Protein AF-A0A344ULP8-F1 (afdb_monomer)

Nearest PDB structures (foldseek):
  5oac-assembly1_A  TM=2.963E-01  e=9.072E+00  Bacteriophage sp.

Solvent-accessible surface area (backbone atoms only — not comparable to full-atom values): 12431 Å² total; per-residue (Å²): 138,87,84,81,84,77,88,68,89,76,84,77,62,90,78,76,75,84,81,76,85,72,99,56,103,61,48,98,74,80,68,84,58,77,66,86,89,61,56,89,62,40,43,45,43,37,33,55,26,46,26,44,44,52,45,45,72,49,53,39,70,66,48,60,81,90,48,56,62,33,53,42,64,82,80,66,88,72,51,61,85,80,37,53,77,72,35,56,79,72,56,53,81,75,54,57,56,60,54,49,59,56,53,65,75,74,51,86,80,72,82,69,75,66,95,80,62,84,69,78,50,67,63,77,47,71,54,98,55,46,49,70,47,43,30,45,39,50,98,90,47,73,43,74,58,61,67,74,38,36,46,48,54,88,84,68,94,44,99,82,66,73,71,97,56,66,42,47,27,25,30,43,67,74,42,40,49,63,92,53,58,51,80,22,32,39,36,57,39,62,56,79,88,129

Mean predicted aligned error: 13.67 Å

Organism: NCBI:txid2202141

pLDDT: mean 70.28, std 17.46, range [38.53, 95.62]

Sequence (194 aa):
MTFSLPEVADKSDSSLKLIATPAGDGFNWRAEVKSPGGALGARRLGDLRLECLVDAQSNLNNLQDGKVECVPAAAKEASCLDDMRNCAKYAPAAVGTALWDMLKGASQLKVDRDPYEARQYSYLFISDRPLFSISLQQGG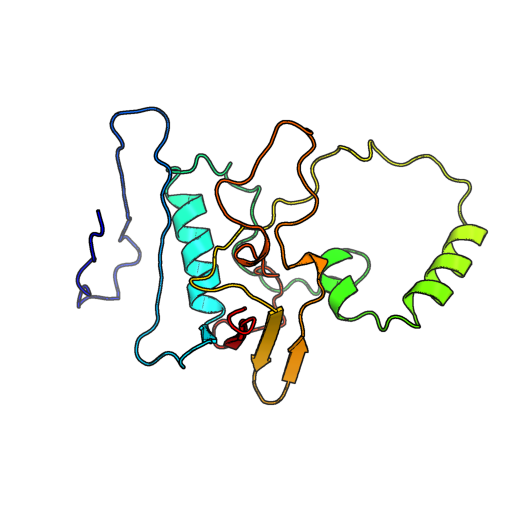RALVLPTEWLYGLPQQRSPFFHWPYPKQYLYSLPLSDASWSNDALVVFEYMDPV

Radius of gyration: 19.1 Å; Cα contacts (8 Å, |Δi|>4): 210; chains: 1; bounding box: 58×47×43 Å

Structure (mmCIF, N/CA/C/O backbone):
data_AF-A0A344ULP8-F1
#
_entry.id   AF-A0A344ULP8-F1
#
loop_
_atom_site.group_PDB
_atom_site.id
_atom_site.type_symbol
_atom_site.label_atom_id
_atom_site.label_alt_id
_atom_site.label_comp_id
_atom_site.label_asym_id
_atom_site.label_entity_id
_atom_site.label_seq_id
_atom_site.pdbx_PDB_ins_code
_atom_site.Cartn_x
_atom_site.Cartn_y
_atom_site.Cartn_z
_atom_site.occupancy
_atom_site.B_iso_or_equiv
_atom_site.auth_seq_id
_atom_site.auth_comp_id
_atom_site.auth_asym_id
_atom_site.auth_atom_id
_atom_site.pdbx_PDB_model_num
ATOM 1 N N . MET A 1 1 ? 20.792 -3.325 -5.814 1.00 46.75 1 MET A N 1
ATOM 2 C CA . MET A 1 1 ? 21.611 -2.519 -4.884 1.00 46.75 1 MET A CA 1
ATOM 3 C C . MET A 1 1 ? 20.662 -1.960 -3.848 1.00 46.75 1 MET A C 1
ATOM 5 O O . MET A 1 1 ? 19.674 -1.362 -4.248 1.00 46.75 1 MET A O 1
ATOM 9 N N . THR A 1 2 ? 20.916 -2.200 -2.567 1.00 52.16 2 THR A N 1
ATOM 10 C CA . THR A 1 2 ? 20.081 -1.694 -1.470 1.00 52.16 2 THR A CA 1
ATOM 11 C C . THR A 1 2 ? 20.917 -0.694 -0.692 1.00 52.16 2 THR A C 1
ATOM 13 O O . THR A 1 2 ? 22.051 -1.005 -0.334 1.00 52.16 2 THR A O 1
ATOM 16 N N . PHE A 1 3 ? 20.381 0.498 -0.455 1.00 61.28 3 PHE A N 1
ATOM 17 C CA . PHE A 1 3 ? 20.954 1.449 0.489 1.00 61.28 3 PHE A CA 1
ATOM 18 C C . PHE A 1 3 ? 19.969 1.607 1.646 1.00 61.28 3 PHE A C 1
ATOM 20 O O . PHE A 1 3 ? 18.759 1.596 1.433 1.00 61.28 3 PHE A O 1
ATOM 27 N N . SER A 1 4 ? 20.481 1.709 2.869 1.00 62.06 4 SER A N 1
ATOM 28 C CA . SER A 1 4 ? 19.676 2.001 4.054 1.00 62.06 4 SER A CA 1
ATOM 29 C C . SER A 1 4 ? 20.049 3.389 4.539 1.00 62.06 4 SER A C 1
ATOM 31 O O . SER A 1 4 ? 21.235 3.700 4.655 1.00 62.06 4 SER A O 1
ATOM 33 N N . LEU A 1 5 ? 19.052 4.219 4.830 1.00 65.19 5 LEU A N 1
ATOM 34 C CA . LEU A 1 5 ? 19.284 5.498 5.490 1.00 65.19 5 LEU A CA 1
ATOM 35 C C . LEU A 1 5 ? 19.435 5.254 7.000 1.00 65.19 5 LEU A C 1
ATOM 37 O O . LEU A 1 5 ? 18.612 4.531 7.567 1.00 65.19 5 LEU A O 1
ATOM 41 N N . PRO A 1 6 ? 20.476 5.796 7.656 1.00 63.28 6 PRO A N 1
ATOM 42 C CA . PRO A 1 6 ? 20.591 5.723 9.107 1.00 63.28 6 PRO A CA 1
ATOM 43 C C . PRO A 1 6 ? 19.486 6.556 9.767 1.00 63.28 6 PRO A C 1
ATOM 45 O O . PRO A 1 6 ? 19.038 7.563 9.216 1.00 63.28 6 PRO A O 1
ATOM 48 N N . GLU A 1 7 ? 19.053 6.146 10.958 1.00 63.50 7 GLU A N 1
ATOM 49 C CA . GLU A 1 7 ? 18.102 6.927 11.748 1.00 63.50 7 GLU A CA 1
ATOM 50 C C . GLU A 1 7 ? 18.733 8.275 12.127 1.00 63.50 7 GLU A C 1
ATOM 52 O O . GLU A 1 7 ? 19.772 8.329 12.787 1.00 63.50 7 GLU A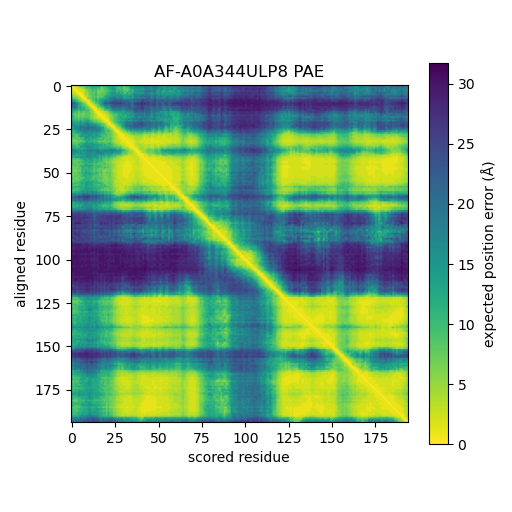 O 1
ATOM 57 N N . VAL A 1 8 ? 18.119 9.374 11.682 1.00 64.00 8 VAL A N 1
ATOM 58 C CA . VAL A 1 8 ? 18.551 10.728 12.041 1.00 64.00 8 VAL A CA 1
ATOM 59 C C . VAL A 1 8 ? 17.950 11.059 13.406 1.00 64.00 8 VAL A C 1
ATOM 61 O O . VAL A 1 8 ? 16.731 11.074 13.562 1.00 64.00 8 VAL A O 1
ATOM 64 N N . ALA A 1 9 ? 18.809 11.281 14.404 1.00 54.47 9 ALA A N 1
ATOM 65 C CA . ALA A 1 9 ? 18.416 11.436 15.808 1.00 54.47 9 ALA A CA 1
ATOM 66 C C . ALA A 1 9 ? 17.558 12.686 16.094 1.00 54.47 9 ALA A C 1
ATOM 68 O O . ALA A 1 9 ? 16.886 12.737 17.122 1.00 54.47 9 ALA A O 1
ATOM 69 N N . ASP A 1 10 ? 17.544 13.671 15.192 1.00 57.16 10 ASP A N 1
ATOM 70 C CA . ASP A 1 10 ? 16.787 14.915 15.351 1.00 57.16 10 ASP A CA 1
ATOM 71 C C . ASP A 1 10 ? 15.504 14.889 14.500 1.00 57.16 10 ASP A C 1
ATOM 73 O O . ASP A 1 10 ? 15.426 15.405 13.386 1.00 57.16 10 ASP A O 1
ATOM 77 N N . LYS A 1 11 ? 14.488 14.191 15.018 1.00 55.56 11 LYS A N 1
ATOM 78 C CA . LYS A 1 11 ? 13.179 13.940 14.381 1.00 55.56 11 LYS A CA 1
ATOM 79 C C . LYS A 1 11 ? 12.227 15.153 14.358 1.00 55.56 11 LYS A C 1
ATOM 81 O O . LYS A 1 11 ? 11.022 14.963 14.212 1.00 55.56 11 LYS A O 1
ATOM 86 N N . SER A 1 12 ? 12.715 16.383 14.521 1.00 53.78 12 SER A N 1
ATOM 87 C CA . SER A 1 12 ? 11.845 17.566 14.652 1.00 53.78 12 SER A CA 1
ATOM 88 C C . SER A 1 12 ? 11.834 18.511 13.449 1.00 53.78 12 SER A C 1
ATOM 90 O O . SER A 1 12 ? 10.938 19.351 13.351 1.00 53.78 12 SER A O 1
ATOM 92 N N . ASP A 1 13 ? 12.760 18.361 12.499 1.00 50.56 13 ASP A N 1
ATOM 93 C CA . ASP A 1 13 ? 12.824 19.286 11.372 1.00 50.56 13 ASP A CA 1
ATOM 94 C C . ASP A 1 13 ? 11.944 18.819 10.201 1.00 50.56 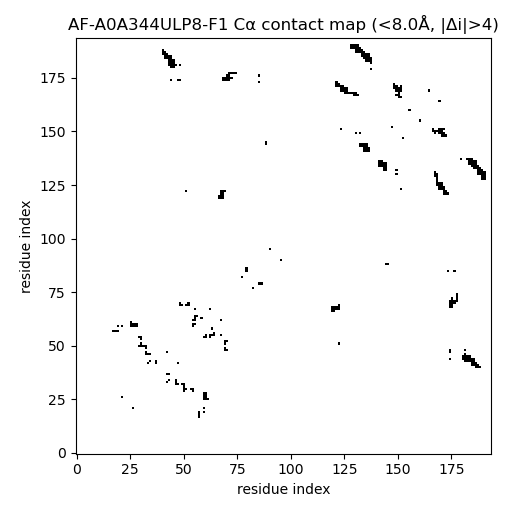13 ASP A C 1
ATOM 96 O O . ASP A 1 13 ? 12.326 18.002 9.361 1.00 50.56 13 ASP A O 1
ATOM 100 N N . SER A 1 14 ? 10.730 19.372 10.143 1.00 53.34 14 SER A N 1
ATOM 101 C CA . SER A 1 14 ? 9.767 19.202 9.040 1.00 53.34 14 SER A CA 1
ATOM 102 C C . SER A 1 14 ? 10.297 19.612 7.651 1.00 53.34 14 SER A C 1
ATOM 104 O O . SER A 1 14 ? 9.594 19.445 6.655 1.00 53.34 14 SER A O 1
ATOM 106 N N . SER A 1 15 ? 11.521 20.148 7.563 1.00 54.62 15 SER A N 1
ATOM 107 C CA . SER A 1 15 ? 12.176 20.534 6.313 1.00 54.62 15 SER A CA 1
ATOM 108 C C . SER A 1 15 ? 13.009 19.429 5.647 1.00 54.62 15 SER A C 1
ATOM 110 O O . SER A 1 15 ? 13.499 19.641 4.534 1.00 54.62 15 SER A O 1
ATOM 112 N N . LEU A 1 16 ? 13.152 18.247 6.266 1.00 55.28 16 LEU A N 1
ATOM 113 C CA . LEU A 1 16 ? 13.881 17.127 5.663 1.00 55.28 16 LEU A CA 1
ATOM 114 C C . LEU A 1 16 ? 13.196 16.652 4.373 1.00 55.28 16 LEU A C 1
ATOM 116 O O . LEU A 1 16 ? 12.057 16.187 4.379 1.00 55.28 16 LEU A O 1
ATOM 120 N N . LYS A 1 17 ? 13.921 16.744 3.254 1.00 56.09 17 LYS A N 1
ATOM 121 C CA . LYS A 1 17 ? 13.465 16.314 1.928 1.00 56.09 17 LYS A CA 1
ATOM 122 C C . LYS A 1 17 ? 14.383 15.235 1.377 1.00 56.09 17 LYS A C 1
ATOM 124 O O . LYS A 1 17 ? 15.597 15.419 1.314 1.00 56.09 17 LYS A O 1
ATOM 129 N N . LEU A 1 18 ? 13.791 14.130 0.935 1.00 61.41 18 LEU A N 1
ATOM 130 C CA . LEU A 1 18 ? 14.492 13.104 0.175 1.00 61.41 18 LEU A CA 1
ATOM 131 C C . LEU A 1 18 ? 14.508 13.533 -1.296 1.00 61.41 18 LEU A C 1
ATOM 133 O O . LEU A 1 18 ? 13.460 13.595 -1.932 1.00 61.41 18 LEU A O 1
ATOM 137 N N . ILE A 1 19 ? 15.685 13.881 -1.816 1.00 59.91 19 ILE A N 1
ATOM 138 C CA . ILE A 1 19 ? 15.865 14.326 -3.203 1.00 59.91 19 ILE A CA 1
ATOM 139 C C . ILE A 1 19 ? 16.765 13.315 -3.904 1.00 59.91 19 ILE A C 1
ATOM 141 O O . ILE A 1 19 ? 17.891 13.075 -3.471 1.00 59.91 19 ILE A O 1
ATOM 145 N N . ALA A 1 20 ? 16.271 12.733 -4.990 1.00 60.94 20 ALA A N 1
ATOM 146 C CA . ALA A 1 20 ? 17.038 11.853 -5.855 1.00 60.94 20 ALA A CA 1
ATOM 147 C C . ALA A 1 20 ? 17.070 12.452 -7.265 1.00 60.94 20 ALA A C 1
ATOM 149 O O . ALA A 1 20 ? 16.026 12.765 -7.830 1.00 60.94 20 ALA A O 1
ATOM 150 N N . THR A 1 21 ? 18.270 12.606 -7.825 1.00 58.72 21 THR A N 1
ATOM 151 C CA . THR A 1 21 ? 18.482 13.153 -9.173 1.00 58.72 21 THR A CA 1
ATOM 152 C C . THR A 1 21 ? 19.020 12.036 -10.070 1.00 58.72 21 THR A C 1
ATOM 154 O O . THR A 1 21 ? 20.238 11.853 -10.144 1.00 58.72 21 THR A O 1
ATOM 157 N N . PRO A 1 22 ? 18.155 11.210 -10.688 1.00 58.47 22 PRO A N 1
ATOM 158 C CA . PRO A 1 22 ? 18.609 10.146 -11.575 1.00 58.47 22 PRO A CA 1
ATOM 159 C C . PRO A 1 22 ? 19.254 10.732 -12.841 1.00 58.47 22 PRO A C 1
ATOM 161 O O . PRO A 1 22 ? 18.891 11.811 -13.299 1.00 58.47 22 PRO A O 1
ATOM 164 N N . ALA A 1 23 ? 20.206 10.006 -13.432 1.00 56.22 23 ALA A N 1
ATOM 165 C CA . ALA A 1 23 ? 20.906 10.421 -14.654 1.00 56.22 23 ALA A CA 1
ATOM 166 C C . ALA A 1 23 ? 20.091 10.212 -15.959 1.00 56.22 23 ALA A C 1
ATOM 168 O O . ALA A 1 23 ? 20.640 10.378 -17.044 1.00 56.22 23 ALA A O 1
ATOM 169 N N . GLY A 1 24 ? 18.808 9.832 -15.876 1.00 60.06 24 GLY A N 1
ATOM 170 C CA . GLY A 1 24 ? 17.914 9.590 -17.020 1.00 60.06 24 GLY A CA 1
ATOM 171 C C . GLY A 1 24 ? 16.430 9.767 -16.661 1.00 60.06 24 GLY A C 1
ATOM 172 O O . GLY A 1 24 ? 16.113 9.980 -15.492 1.00 60.06 24 GLY A O 1
ATOM 173 N N . ASP A 1 25 ? 15.533 9.643 -17.651 1.00 58.75 25 ASP A N 1
ATOM 174 C CA . ASP A 1 25 ? 14.087 9.985 -17.598 1.00 58.75 25 ASP A CA 1
ATOM 175 C C . ASP A 1 25 ? 13.205 9.113 -16.663 1.00 58.75 25 ASP A C 1
ATOM 177 O O . ASP A 1 25 ? 11.972 9.142 -16.728 1.00 58.75 25 ASP A O 1
ATOM 181 N N . GLY A 1 26 ? 13.815 8.325 -15.777 1.00 56.62 26 GLY A N 1
ATOM 182 C CA . GLY A 1 26 ? 13.128 7.514 -14.773 1.00 56.62 26 GLY A CA 1
ATOM 183 C C . GLY A 1 26 ? 14.008 6.394 -14.222 1.00 56.62 26 GLY A C 1
ATOM 184 O O . GLY A 1 26 ? 14.899 5.883 -14.903 1.00 56.62 26 GLY A O 1
ATOM 185 N N . PHE A 1 27 ? 13.754 5.990 -12.979 1.00 65.38 27 PHE A N 1
ATOM 186 C CA . PHE A 1 27 ? 14.343 4.792 -12.381 1.00 65.38 27 PHE A CA 1
ATOM 187 C C . PHE A 1 27 ? 13.212 3.938 -11.809 1.00 65.38 27 PHE A C 1
ATOM 189 O O . PHE A 1 27 ? 12.357 4.452 -11.098 1.00 65.38 27 PHE A O 1
ATOM 196 N N . ASN A 1 28 ? 13.206 2.633 -12.102 1.00 69.25 28 ASN A N 1
ATOM 197 C CA . ASN A 1 28 ? 12.257 1.718 -11.470 1.00 69.25 28 ASN A CA 1
ATOM 198 C C . ASN A 1 28 ? 12.697 1.502 -10.024 1.00 69.25 28 ASN A C 1
ATOM 200 O O . ASN A 1 28 ? 13.656 0.772 -9.759 1.00 69.25 28 ASN A O 1
ATOM 204 N N . TRP A 1 29 ? 12.015 2.165 -9.102 1.00 75.94 29 TRP A N 1
ATOM 205 C CA . TRP A 1 29 ? 12.412 2.230 -7.704 1.00 75.94 29 TRP A CA 1
ATOM 206 C C . TRP A 1 29 ? 11.232 1.912 -6.791 1.00 75.94 29 TRP A C 1
ATOM 208 O O . TRP A 1 29 ? 10.078 1.856 -7.217 1.00 75.94 29 TRP A O 1
ATOM 218 N N . ARG A 1 30 ? 11.524 1.677 -5.514 1.00 79.31 30 ARG A N 1
ATOM 219 C CA . ARG A 1 30 ? 10.502 1.462 -4.498 1.00 79.31 30 ARG A CA 1
ATOM 220 C C . ARG A 1 30 ? 11.035 1.819 -3.126 1.00 79.31 30 ARG A C 1
ATOM 222 O O . ARG A 1 30 ? 12.088 1.322 -2.731 1.00 79.31 30 ARG A O 1
ATOM 229 N N . ALA A 1 31 ? 10.274 2.621 -2.396 1.00 85.94 31 ALA A N 1
ATOM 230 C CA . ALA A 1 31 ? 10.493 2.796 -0.974 1.00 85.94 31 ALA A CA 1
ATOM 231 C C . ALA A 1 31 ? 10.012 1.560 -0.211 1.00 85.94 31 ALA A C 1
ATOM 233 O O . ALA A 1 31 ? 8.925 1.043 -0.472 1.00 85.94 31 ALA A O 1
ATOM 234 N N . GLU A 1 32 ? 10.816 1.123 0.751 1.00 88.31 32 GLU A N 1
ATOM 235 C CA . GLU A 1 32 ? 10.402 0.165 1.764 1.00 88.31 32 GLU A CA 1
ATOM 236 C C . GLU A 1 32 ? 10.475 0.849 3.134 1.00 88.31 32 GLU A C 1
ATOM 238 O O . GLU A 1 32 ? 11.531 1.326 3.549 1.00 88.31 32 GLU A O 1
ATOM 243 N N . VAL A 1 33 ? 9.344 0.922 3.830 1.00 89.56 33 VAL A N 1
ATOM 244 C CA . VAL A 1 33 ? 9.199 1.535 5.152 1.00 89.56 33 VAL A CA 1
ATOM 245 C C . VAL A 1 33 ? 8.782 0.449 6.129 1.00 89.56 33 VAL A C 1
ATOM 247 O O . VAL A 1 33 ? 7.728 -0.169 5.990 1.00 89.56 33 VAL A O 1
ATOM 250 N N . LYS A 1 34 ? 9.596 0.204 7.151 1.00 87.44 34 LYS A N 1
ATOM 251 C CA . LYS A 1 34 ? 9.287 -0.777 8.192 1.00 87.44 34 LYS A CA 1
ATOM 252 C C . LYS A 1 34 ? 9.456 -0.129 9.553 1.00 87.44 34 LYS A C 1
ATOM 254 O O . LYS A 1 34 ? 10.573 0.191 9.953 1.00 87.44 34 LYS A O 1
ATOM 259 N N . SER A 1 35 ? 8.352 0.034 10.272 1.00 85.12 35 SER A N 1
ATOM 260 C CA . SER A 1 35 ? 8.397 0.380 11.687 1.00 85.12 35 SER A CA 1
ATOM 261 C C . SER A 1 35 ? 9.120 -0.729 12.477 1.00 85.12 35 SER A C 1
ATOM 263 O O . SER A 1 35 ? 8.808 -1.912 12.289 1.00 85.12 35 SER A O 1
ATOM 265 N N . PRO A 1 36 ? 10.066 -0.391 13.376 1.00 82.88 36 PRO A N 1
ATOM 266 C CA . PRO A 1 36 ? 10.744 -1.375 14.217 1.00 82.88 36 PRO A CA 1
ATOM 267 C C . PRO A 1 36 ? 9.766 -2.215 15.051 1.00 82.88 36 PRO A C 1
ATOM 269 O O . PRO A 1 36 ? 8.749 -1.714 15.531 1.00 82.88 36 PRO A O 1
ATOM 272 N N . GLY A 1 37 ? 10.085 -3.499 15.242 1.00 76.75 37 GLY A N 1
ATOM 273 C CA . GLY A 1 37 ? 9.268 -4.414 16.051 1.00 76.75 37 GLY A CA 1
ATOM 274 C C . GLY A 1 37 ? 7.948 -4.849 15.401 1.00 76.75 37 GLY A C 1
ATOM 275 O O . GLY A 1 37 ? 7.051 -5.312 16.103 1.00 76.75 37 GLY A O 1
ATOM 276 N N . GLY A 1 38 ? 7.802 -4.691 14.081 1.00 71.12 38 GLY A N 1
ATOM 277 C CA . GLY A 1 38 ? 6.639 -5.180 13.338 1.00 71.12 38 GLY A CA 1
ATOM 278 C C . GLY A 1 38 ? 6.455 -6.699 13.448 1.00 71.12 38 GLY A C 1
ATOM 279 O O . GLY A 1 38 ? 7.425 -7.459 13.454 1.00 71.12 38 GLY A O 1
ATOM 280 N N . ALA A 1 39 ? 5.200 -7.144 13.529 1.00 73.56 39 ALA A N 1
ATOM 281 C CA . ALA A 1 39 ? 4.867 -8.564 13.574 1.00 73.56 39 ALA A CA 1
ATOM 282 C C . ALA A 1 39 ? 5.200 -9.253 12.239 1.00 73.56 39 ALA A C 1
ATOM 284 O O . ALA A 1 39 ? 4.934 -8.715 11.163 1.00 73.56 39 ALA A O 1
ATOM 285 N N . LEU A 1 40 ? 5.762 -10.464 12.303 1.00 80.88 40 LEU A N 1
ATOM 286 C CA . LEU A 1 40 ? 6.034 -11.266 11.109 1.00 80.88 40 LEU A CA 1
ATOM 287 C C . LEU A 1 40 ? 4.737 -11.509 10.330 1.00 80.88 40 LEU A C 1
ATOM 289 O O . LEU A 1 40 ? 3.723 -11.895 10.905 1.00 80.88 40 LEU A O 1
ATOM 293 N N . GLY A 1 41 ? 4.774 -11.289 9.016 1.00 88.44 41 GLY A N 1
ATOM 294 C CA . GLY A 1 41 ? 3.592 -11.442 8.166 1.00 88.44 41 GLY A CA 1
ATOM 295 C C . GLY A 1 41 ? 2.553 -10.329 8.315 1.00 88.44 41 GLY A C 1
ATOM 296 O O . GLY A 1 41 ? 1.471 -10.455 7.755 1.00 88.44 41 GLY A O 1
ATOM 297 N N . ALA A 1 42 ? 2.869 -9.235 9.009 1.00 92.88 42 ALA A N 1
ATOM 298 C CA . ALA A 1 42 ? 2.015 -8.061 9.060 1.00 92.88 42 ALA A CA 1
ATOM 299 C C . ALA A 1 42 ? 2.813 -6.772 8.852 1.00 92.88 42 ALA A C 1
ATOM 301 O O . ALA A 1 42 ? 4.017 -6.700 9.098 1.00 92.88 42 ALA A O 1
ATOM 302 N N . ARG A 1 43 ? 2.124 -5.726 8.405 1.00 93.94 43 ARG A N 1
ATOM 303 C CA . ARG A 1 43 ? 2.678 -4.380 8.252 1.00 93.94 43 ARG A CA 1
ATOM 304 C C . ARG A 1 43 ? 1.719 -3.341 8.808 1.00 93.94 43 ARG A C 1
ATOM 306 O O . ARG A 1 43 ? 0.508 -3.538 8.768 1.00 93.94 43 ARG A O 1
ATOM 313 N N . ARG A 1 44 ? 2.242 -2.227 9.322 1.00 94.31 44 ARG A N 1
ATOM 314 C CA . ARG A 1 44 ? 1.395 -1.101 9.738 1.00 94.31 44 ARG A CA 1
ATOM 315 C C . ARG A 1 44 ? 0.840 -0.402 8.504 1.00 94.31 44 ARG A C 1
ATOM 317 O O . ARG A 1 44 ? 1.575 -0.149 7.551 1.00 94.31 44 ARG A O 1
ATOM 324 N N . LEU A 1 45 ? -0.440 -0.040 8.537 1.00 92.94 45 LEU A N 1
ATOM 325 C CA . LEU A 1 45 ? -1.073 0.716 7.458 1.00 92.94 45 LEU A CA 1
ATOM 326 C C . LEU A 1 45 ? -0.383 2.073 7.257 1.00 92.94 45 LEU A C 1
ATOM 328 O O . LEU A 1 45 ? -0.229 2.518 6.125 1.00 92.94 45 LEU A O 1
ATOM 332 N N . GLY A 1 46 ? 0.095 2.696 8.337 1.00 92.00 46 GLY A N 1
ATOM 333 C CA . GLY A 1 46 ? 0.881 3.929 8.292 1.00 92.00 46 GLY A CA 1
ATOM 334 C C . GLY A 1 46 ? 2.182 3.805 7.499 1.00 92.00 46 GLY A C 1
ATOM 335 O O . GLY A 1 46 ? 2.483 4.695 6.708 1.00 92.00 46 GLY A O 1
ATOM 336 N N . ASP A 1 47 ? 2.909 2.691 7.642 1.00 93.75 47 ASP A N 1
ATOM 337 C CA . ASP A 1 47 ? 4.141 2.446 6.880 1.00 93.75 47 ASP A CA 1
ATOM 338 C C . ASP A 1 47 ? 3.841 2.376 5.374 1.00 93.75 47 ASP A C 1
ATOM 340 O O . ASP A 1 47 ? 4.547 2.964 4.562 1.00 93.75 47 ASP A O 1
ATOM 344 N N . LEU A 1 48 ? 2.749 1.703 5.001 1.00 93.75 48 LEU A N 1
ATOM 345 C CA . LEU A 1 48 ? 2.322 1.527 3.607 1.00 93.75 48 LEU A CA 1
ATOM 346 C C . LEU A 1 48 ? 1.808 2.835 2.987 1.00 93.75 48 LEU A C 1
ATOM 348 O O . LEU A 1 48 ? 2.062 3.117 1.816 1.00 93.75 48 LEU A O 1
ATOM 352 N N . ARG A 1 49 ? 1.117 3.665 3.778 1.00 91.56 49 ARG A N 1
ATOM 353 C CA . ARG A 1 49 ? 0.739 5.031 3.383 1.00 91.56 49 ARG A CA 1
ATOM 354 C C . ARG A 1 49 ? 1.978 5.895 3.144 1.00 91.56 49 ARG A C 1
ATOM 356 O O . ARG A 1 49 ? 2.034 6.613 2.147 1.00 91.56 49 ARG A O 1
ATOM 363 N N . LEU A 1 50 ? 2.983 5.796 4.018 1.00 91.00 50 LEU A N 1
ATOM 364 C CA . LEU A 1 50 ? 4.239 6.528 3.869 1.00 91.00 50 LEU A CA 1
ATOM 365 C C . LEU A 1 50 ? 5.043 6.051 2.651 1.00 91.00 50 LEU A C 1
ATOM 367 O O . LEU A 1 50 ? 5.567 6.893 1.932 1.00 91.00 50 LEU A O 1
ATOM 371 N N . GLU A 1 51 ? 5.087 4.746 2.359 1.00 91.38 51 GLU A N 1
ATOM 372 C CA . GLU A 1 51 ? 5.695 4.227 1.119 1.00 91.38 51 GLU A CA 1
ATOM 373 C C . GLU A 1 51 ? 5.079 4.852 -0.132 1.00 91.38 51 GLU A C 1
ATOM 375 O O . GLU A 1 51 ? 5.807 5.329 -1.000 1.00 91.38 51 GLU A O 1
ATOM 380 N N . CYS A 1 52 ? 3.746 4.885 -0.203 1.00 88.62 52 CYS A N 1
ATOM 381 C CA . CYS A 1 52 ? 3.024 5.497 -1.316 1.00 88.62 52 CYS A CA 1
ATOM 382 C C . CYS A 1 52 ? 3.350 6.991 -1.449 1.00 88.62 52 CYS A C 1
ATOM 384 O O . CYS A 1 52 ? 3.617 7.466 -2.551 1.00 88.62 52 CYS A O 1
ATOM 386 N N . LEU A 1 53 ? 3.366 7.731 -0.331 1.00 86.69 53 LEU A N 1
ATOM 387 C CA . LEU A 1 53 ? 3.703 9.158 -0.330 1.00 86.69 53 LEU A CA 1
ATOM 388 C C . LEU A 1 53 ? 5.130 9.413 -0.803 1.00 86.69 53 LEU A C 1
ATOM 390 O O . LEU A 1 53 ? 5.356 10.320 -1.598 1.00 86.69 53 LEU A O 1
ATOM 394 N N . VAL A 1 54 ? 6.084 8.623 -0.314 1.00 86.56 54 VAL A N 1
ATOM 395 C CA . VAL A 1 54 ? 7.488 8.734 -0.701 1.00 86.56 54 VAL A CA 1
ATOM 396 C C . VAL A 1 54 ? 7.640 8.478 -2.202 1.00 86.56 54 VAL A C 1
ATOM 398 O O . VAL A 1 54 ? 8.330 9.243 -2.871 1.00 86.56 54 VAL A O 1
ATOM 401 N N . ASP A 1 55 ? 6.956 7.471 -2.753 1.00 82.94 55 ASP A N 1
ATOM 402 C CA . ASP A 1 55 ? 6.968 7.218 -4.195 1.00 82.94 55 ASP A CA 1
ATOM 403 C C . ASP A 1 55 ? 6.372 8.383 -4.993 1.00 82.94 55 ASP A C 1
ATOM 405 O O . ASP A 1 55 ? 7.052 8.967 -5.842 1.00 82.94 55 ASP A O 1
ATOM 409 N N . ALA A 1 56 ? 5.152 8.798 -4.642 1.00 80.25 56 ALA A N 1
ATOM 410 C CA . ALA A 1 56 ? 4.449 9.898 -5.296 1.00 80.25 56 ALA A CA 1
ATOM 411 C C . ALA A 1 56 ? 5.244 11.218 -5.272 1.00 80.25 56 ALA A C 1
ATOM 413 O O . ALA A 1 56 ? 5.284 11.925 -6.273 1.00 80.25 56 ALA A O 1
ATOM 414 N N . GLN A 1 57 ? 5.912 11.539 -4.159 1.00 80.25 57 GLN A N 1
ATOM 415 C CA . GLN A 1 57 ? 6.658 12.796 -4.003 1.00 80.25 57 GLN A CA 1
ATOM 416 C C . GLN A 1 57 ? 8.077 12.748 -4.576 1.00 80.25 57 GLN A C 1
ATOM 418 O O . GLN A 1 57 ? 8.639 13.792 -4.899 1.00 80.25 57 GLN A O 1
ATOM 423 N N . SER A 1 58 ? 8.674 11.560 -4.707 1.00 78.12 58 SER A N 1
ATOM 424 C CA . SER A 1 58 ? 10.027 11.419 -5.262 1.00 78.12 58 SER A CA 1
ATOM 425 C C . SER A 1 58 ? 10.110 11.739 -6.754 1.00 78.12 58 SER A C 1
ATOM 427 O O . SER A 1 58 ? 11.191 12.041 -7.255 1.00 78.12 58 SER A O 1
ATOM 429 N N . ASN A 1 59 ? 8.986 11.599 -7.467 1.00 73.06 59 ASN A N 1
ATOM 430 C CA . ASN A 1 59 ? 8.896 11.646 -8.923 1.00 73.06 59 ASN A CA 1
ATOM 431 C C . ASN A 1 59 ? 9.850 10.671 -9.659 1.00 73.06 59 ASN A C 1
ATOM 433 O O . ASN A 1 59 ? 10.162 10.865 -10.829 1.00 73.06 59 ASN A O 1
ATOM 437 N N . LEU A 1 60 ? 10.322 9.607 -9.000 1.00 74.69 60 LEU A N 1
ATOM 438 C CA . LEU A 1 60 ? 11.275 8.656 -9.587 1.00 74.69 60 LEU A CA 1
ATOM 439 C C . LEU A 1 60 ? 10.595 7.589 -10.467 1.00 74.69 60 LEU A C 1
ATOM 441 O O . LEU A 1 60 ? 11.170 7.177 -11.474 1.00 74.69 60 LEU A O 1
ATOM 445 N N . ASN A 1 61 ? 9.363 7.187 -10.122 1.00 72.75 61 ASN A N 1
ATOM 446 C CA . ASN A 1 61 ? 8.530 6.262 -10.908 1.00 72.75 61 ASN A CA 1
ATOM 447 C C . ASN A 1 61 ? 7.595 6.978 -11.908 1.00 72.75 61 ASN A C 1
ATOM 449 O O . ASN A 1 61 ? 6.721 6.336 -12.491 1.00 72.75 61 ASN A O 1
ATOM 453 N N . ASN A 1 62 ? 7.727 8.301 -12.095 1.00 69.12 62 ASN A N 1
ATOM 454 C CA . ASN A 1 62 ? 6.804 9.118 -12.903 1.00 69.12 62 ASN A CA 1
ATOM 455 C C . ASN A 1 62 ? 5.316 8.906 -12.532 1.00 69.12 62 ASN A C 1
ATOM 457 O O . ASN A 1 62 ? 4.426 8.974 -13.389 1.00 69.12 62 ASN A O 1
ATOM 461 N N . LEU A 1 63 ? 5.028 8.635 -11.252 1.00 68.94 63 LEU A N 1
ATOM 462 C CA . LEU A 1 63 ? 3.662 8.642 -10.737 1.00 68.94 63 LEU A CA 1
ATOM 463 C C . LEU A 1 63 ? 3.142 10.076 -10.843 1.00 68.94 63 LEU A C 1
ATOM 465 O O . LEU A 1 63 ? 3.629 10.964 -10.154 1.00 68.94 63 LEU A O 1
ATOM 469 N N . GLN A 1 64 ? 2.190 10.320 -11.745 1.00 58.38 64 GLN A N 1
ATOM 470 C CA . GLN A 1 64 ? 1.643 11.663 -11.935 1.00 58.38 64 GLN A CA 1
ATOM 471 C C . GLN A 1 64 ? 1.020 12.158 -10.625 1.00 58.38 64 GLN A C 1
ATOM 473 O O . GLN A 1 64 ? 0.102 11.524 -10.093 1.00 58.38 64 GLN A O 1
ATOM 478 N N . ASP A 1 65 ? 1.526 13.291 -10.142 1.00 51.25 65 ASP A N 1
ATOM 479 C CA . ASP A 1 65 ? 1.077 13.932 -8.911 1.00 51.25 65 ASP A CA 1
ATOM 480 C C . ASP A 1 65 ? -0.453 14.132 -8.927 1.00 51.25 65 ASP A C 1
ATOM 482 O O . ASP A 1 65 ? -1.047 14.487 -9.951 1.00 51.25 65 ASP A O 1
ATOM 486 N N . GLY A 1 66 ? -1.113 13.811 -7.813 1.00 56.66 66 GLY A N 1
ATOM 487 C CA . GLY A 1 66 ? -2.573 13.886 -7.662 1.00 56.66 66 GLY A CA 1
ATOM 488 C C . GLY A 1 66 ? -3.413 12.725 -8.232 1.00 56.66 66 GLY A C 1
ATOM 489 O O . GLY A 1 66 ? -4.633 12.755 -8.076 1.00 56.66 66 GLY A O 1
ATOM 490 N N . LYS A 1 67 ? -2.826 11.689 -8.860 1.00 63.72 67 LYS A N 1
ATOM 491 C CA . LYS A 1 67 ? -3.589 10.514 -9.363 1.00 63.72 67 LYS A CA 1
ATOM 492 C C . LYS A 1 67 ? -3.666 9.319 -8.411 1.00 63.72 67 LYS A C 1
ATOM 494 O O . LYS A 1 67 ? -4.446 8.399 -8.675 1.00 63.72 67 LYS A O 1
ATOM 499 N N . VAL A 1 68 ? -2.865 9.319 -7.346 1.00 72.06 68 VAL A N 1
ATOM 500 C CA . VAL A 1 68 ? -2.785 8.231 -6.362 1.00 72.06 68 VAL A CA 1
ATOM 501 C C . VAL A 1 68 ? -3.133 8.767 -4.979 1.00 72.06 68 VAL A C 1
ATOM 503 O O . VAL A 1 68 ? -2.532 9.726 -4.500 1.00 72.06 68 VAL A O 1
ATOM 506 N N . GLU A 1 69 ? -4.091 8.124 -4.317 1.00 78.75 69 GLU A N 1
ATOM 507 C CA . GLU A 1 69 ? -4.503 8.493 -2.964 1.00 78.75 69 GLU A CA 1
ATOM 508 C C . GLU A 1 69 ? -3.724 7.687 -1.925 1.00 78.75 69 GLU A C 1
ATOM 510 O O . GLU A 1 69 ? -4.050 6.536 -1.638 1.00 78.75 69 GLU A O 1
ATOM 515 N N . CYS A 1 70 ? -2.673 8.288 -1.368 1.00 82.94 70 CYS A N 1
ATOM 516 C CA . CYS A 1 70 ? -1.795 7.629 -0.397 1.00 82.94 70 CYS A CA 1
ATOM 517 C C . CYS A 1 70 ? -2.222 7.809 1.062 1.00 82.94 70 CYS A C 1
ATOM 519 O O . CYS A 1 70 ? -1.783 7.057 1.928 1.00 82.94 70 CYS A O 1
ATOM 521 N N . VAL A 1 71 ? -3.047 8.812 1.354 1.00 78.62 71 VAL A N 1
ATOM 522 C CA . VAL A 1 71 ? -3.501 9.151 2.706 1.00 78.62 71 VAL A CA 1
ATOM 523 C C . VAL A 1 71 ? -4.997 9.426 2.696 1.00 78.62 71 VAL A C 1
ATOM 525 O O . VAL A 1 71 ? -5.529 9.846 1.667 1.00 78.62 71 VAL A O 1
ATOM 528 N N . PRO A 1 72 ? -5.692 9.203 3.822 1.00 72.44 72 PRO A N 1
ATOM 529 C CA . PRO A 1 72 ? -7.077 9.615 3.941 1.00 72.44 72 PRO A CA 1
ATOM 530 C C . PRO A 1 72 ? -7.178 11.124 3.743 1.00 72.44 72 PRO A C 1
ATOM 532 O O . PRO A 1 72 ? -6.424 11.890 4.350 1.00 72.44 72 PRO A O 1
ATOM 535 N N . ALA A 1 73 ? -8.124 11.558 2.908 1.00 62.34 73 ALA A N 1
ATOM 536 C CA . ALA A 1 73 ? -8.554 12.947 2.935 1.00 62.34 73 ALA A CA 1
ATOM 537 C C . ALA A 1 73 ? -8.992 13.269 4.372 1.00 62.34 73 ALA A C 1
ATOM 539 O O . ALA A 1 73 ? -9.607 12.418 5.023 1.00 62.34 73 ALA A O 1
ATOM 540 N N . ALA A 1 74 ? -8.659 14.463 4.882 1.00 54.75 74 A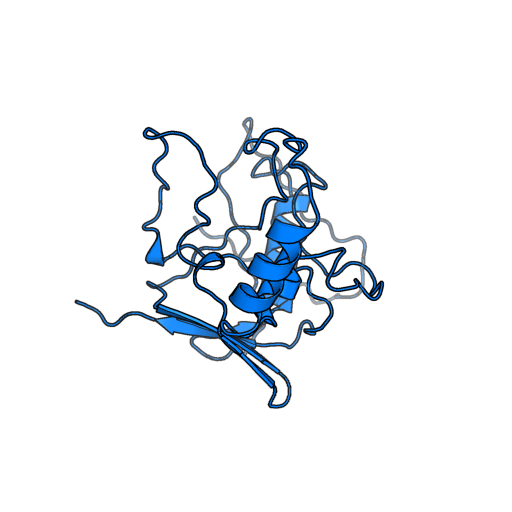LA A N 1
ATOM 541 C CA . ALA A 1 74 ? -9.153 14.925 6.179 1.00 54.75 74 ALA A CA 1
ATOM 542 C C . ALA A 1 74 ? -10.653 14.625 6.242 1.00 54.75 74 ALA A C 1
ATOM 544 O O . ALA A 1 74 ? -11.372 15.079 5.354 1.00 54.75 74 ALA A O 1
ATOM 545 N N . ALA A 1 75 ? -11.055 13.773 7.193 1.00 44.16 75 ALA A N 1
ATOM 546 C CA . ALA A 1 75 ? -12.291 13.000 7.154 1.00 44.16 75 ALA A CA 1
ATOM 547 C C . ALA A 1 75 ? -13.514 13.867 6.813 1.00 44.16 75 ALA A C 1
ATOM 549 O O . ALA A 1 75 ? -14.186 14.402 7.689 1.00 44.16 75 ALA A O 1
ATOM 550 N N . LYS A 1 76 ? -13.815 14.005 5.521 1.00 41.84 76 LYS A N 1
ATOM 551 C CA . LYS A 1 76 ? -15.172 14.263 5.076 1.00 41.84 76 LYS A CA 1
ATOM 552 C C . LYS A 1 76 ? -15.859 12.923 5.221 1.00 41.84 76 LYS A C 1
ATOM 554 O O . LYS A 1 76 ? -15.346 11.929 4.713 1.00 41.84 76 LYS A O 1
ATOM 559 N N . GLU A 1 77 ? -16.964 12.891 5.951 1.00 43.00 77 GLU A N 1
ATOM 560 C CA . GLU A 1 77 ? -17.870 11.749 5.967 1.00 43.00 77 GLU A CA 1
ATOM 561 C C . GLU A 1 77 ? -18.279 11.468 4.515 1.00 43.00 77 GLU A C 1
ATOM 563 O O . GLU A 1 77 ? -19.175 12.106 3.968 1.00 43.00 77 GLU A O 1
ATOM 568 N N . ALA A 1 78 ? -17.538 10.590 3.839 1.00 45.94 78 ALA A N 1
ATOM 569 C CA . ALA A 1 78 ? -17.866 10.165 2.495 1.00 45.94 78 ALA A CA 1
ATOM 570 C C . ALA A 1 78 ? -19.096 9.273 2.629 1.00 45.94 78 ALA A C 1
ATOM 572 O O . ALA A 1 78 ? -19.043 8.207 3.250 1.00 45.94 78 ALA A O 1
ATOM 573 N N . SER A 1 79 ? -20.225 9.734 2.098 1.00 47.28 79 SER A N 1
ATOM 574 C CA . SER A 1 79 ? -21.404 8.887 2.002 1.00 47.28 79 SER A CA 1
ATOM 575 C C . SER A 1 79 ? -21.089 7.727 1.046 1.00 47.28 79 SER A C 1
ATOM 577 O O . SER A 1 79 ? -20.311 7.883 0.104 1.00 47.28 79 SER A O 1
ATOM 579 N N . CYS A 1 80 ? -21.681 6.546 1.253 1.00 52.59 80 CYS A N 1
ATOM 580 C CA . CYS A 1 80 ? -21.422 5.367 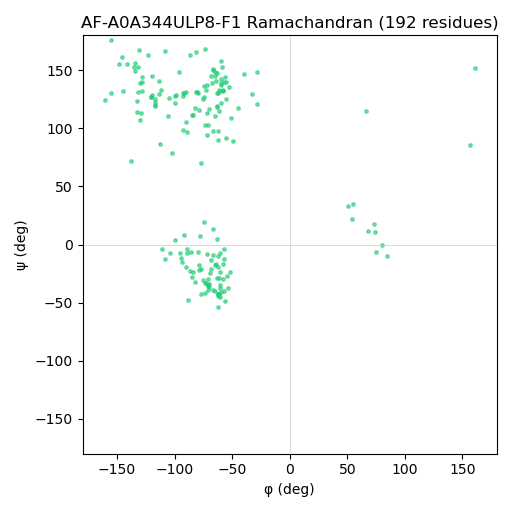0.405 1.00 52.59 80 CYS A CA 1
ATOM 581 C C . CYS A 1 80 ? -21.725 5.590 -1.093 1.00 52.59 80 CYS A C 1
ATOM 583 O O . CYS A 1 80 ? -21.281 4.807 -1.931 1.00 52.59 80 CYS A O 1
ATOM 585 N N . LEU A 1 81 ? -22.479 6.642 -1.426 1.00 51.81 81 LEU A N 1
ATOM 586 C CA . LEU A 1 81 ? -22.764 7.056 -2.798 1.00 51.81 81 LEU A CA 1
ATOM 587 C C . LEU A 1 81 ? -21.564 7.747 -3.465 1.00 51.81 81 LEU A C 1
ATOM 589 O O . LEU A 1 81 ? -21.394 7.613 -4.673 1.00 51.81 81 LEU A O 1
ATOM 593 N N . ASP A 1 82 ? -20.722 8.434 -2.692 1.00 50.91 82 ASP A N 1
ATOM 594 C CA . ASP A 1 82 ? -19.605 9.234 -3.208 1.00 50.91 82 ASP A CA 1
ATOM 595 C C . ASP A 1 82 ? -18.324 8.406 -3.414 1.00 50.91 82 ASP A C 1
ATOM 597 O O . ASP A 1 82 ? -17.479 8.763 -4.233 1.00 50.91 82 ASP A O 1
ATOM 601 N N . ASP A 1 83 ? -18.187 7.273 -2.712 1.00 55.59 83 ASP A N 1
ATOM 602 C CA . ASP A 1 83 ? -17.012 6.394 -2.775 1.00 55.59 83 ASP A CA 1
ATOM 603 C C . ASP A 1 83 ? -17.408 4.907 -2.811 1.00 55.59 83 ASP A C 1
ATOM 605 O O . ASP A 1 83 ? -17.242 4.131 -1.861 1.00 55.59 83 ASP A O 1
ATOM 609 N N . MET A 1 84 ? -17.956 4.495 -3.959 1.00 55.50 84 MET A N 1
ATOM 610 C CA . MET A 1 84 ? -18.420 3.121 -4.181 1.00 55.50 84 MET A CA 1
ATOM 611 C C . MET A 1 84 ? -17.315 2.072 -3.994 1.00 55.50 84 MET A C 1
ATOM 613 O O . MET A 1 84 ? -17.614 0.941 -3.618 1.00 55.50 84 MET A O 1
ATOM 617 N N . ARG A 1 85 ? -16.042 2.410 -4.249 1.00 57.41 85 ARG A N 1
ATOM 618 C CA . ARG A 1 85 ? -14.918 1.461 -4.148 1.00 57.41 85 ARG A CA 1
ATOM 619 C C . ARG A 1 85 ? -14.578 1.159 -2.696 1.00 57.41 85 ARG A C 1
ATOM 621 O O . ARG A 1 85 ? -14.344 0.001 -2.352 1.00 57.41 85 ARG A O 1
ATOM 628 N N . ASN A 1 86 ? -14.570 2.179 -1.840 1.00 59.25 86 ASN A N 1
ATOM 629 C CA . ASN A 1 86 ? -14.388 1.968 -0.411 1.00 59.25 86 ASN A CA 1
ATOM 630 C C . ASN A 1 86 ? -15.638 1.355 0.234 1.00 59.25 86 ASN A C 1
ATOM 632 O O . ASN A 1 86 ? -15.491 0.507 1.115 1.00 59.25 86 ASN A O 1
ATOM 636 N N . CYS A 1 87 ? -16.833 1.693 -0.263 1.00 62.53 87 CYS A N 1
ATOM 637 C CA . CYS A 1 87 ? -18.101 1.130 0.201 1.00 62.53 87 CYS A CA 1
ATOM 638 C C . CYS A 1 87 ? -18.299 -0.350 -0.180 1.00 62.53 87 CYS A C 1
ATOM 640 O O . CYS A 1 87 ? -18.854 -1.111 0.611 1.00 62.53 87 CYS A O 1
ATOM 642 N N . ALA A 1 88 ? -17.798 -0.798 -1.339 1.00 61.38 88 ALA A N 1
ATOM 643 C CA . ALA A 1 88 ? -17.890 -2.198 -1.773 1.00 61.38 88 ALA A CA 1
ATOM 644 C C . ALA A 1 88 ? -17.323 -3.189 -0.737 1.00 61.38 88 ALA A C 1
ATOM 646 O O . ALA A 1 88 ? -17.806 -4.312 -0.633 1.00 61.38 88 ALA A O 1
ATOM 647 N N . LYS A 1 89 ? -16.374 -2.748 0.100 1.00 59.28 89 LYS A N 1
ATOM 648 C CA . LYS A 1 89 ? -15.812 -3.544 1.205 1.00 59.28 89 LYS A CA 1
ATOM 649 C C . LYS A 1 89 ? -16.793 -3.809 2.349 1.00 59.28 89 LYS A C 1
ATOM 651 O O . LYS A 1 89 ? -16.574 -4.726 3.133 1.00 59.28 89 LYS A O 1
ATOM 656 N N . TYR A 1 90 ? -17.834 -2.988 2.470 1.00 53.88 90 TYR A N 1
ATOM 657 C CA . TYR A 1 90 ? -18.858 -3.066 3.513 1.00 53.88 90 TYR A CA 1
ATOM 658 C C . TYR A 1 90 ? -20.175 -3.659 3.004 1.00 53.88 90 TYR A C 1
ATOM 660 O O . TYR A 1 90 ? -21.069 -3.914 3.808 1.00 53.88 90 TYR A O 1
ATOM 668 N N . ALA A 1 91 ? -20.315 -3.888 1.694 1.00 55.50 91 ALA A N 1
ATOM 669 C CA . ALA A 1 91 ? -21.510 -4.484 1.119 1.00 55.50 91 ALA A CA 1
ATOM 670 C C . ALA A 1 91 ? -21.495 -6.010 1.339 1.00 55.50 91 ALA A C 1
ATOM 672 O O . ALA A 1 91 ? -20.643 -6.702 0.779 1.00 55.50 91 ALA A O 1
ATOM 673 N N . PRO A 1 92 ? -22.440 -6.582 2.108 1.00 45.44 92 PRO A N 1
ATOM 674 C CA . PRO A 1 92 ? -22.619 -8.025 2.119 1.00 45.44 92 PRO A CA 1
ATOM 675 C C . PRO A 1 92 ? -23.063 -8.470 0.719 1.00 45.44 92 PRO A C 1
ATOM 677 O O . PRO A 1 92 ? -23.906 -7.814 0.102 1.00 45.44 92 PRO A O 1
ATOM 680 N N . ALA A 1 93 ? -22.568 -9.612 0.234 1.00 50.19 93 ALA A N 1
ATOM 681 C CA . ALA A 1 93 ? -22.907 -10.153 -1.091 1.00 50.19 93 ALA A CA 1
ATOM 682 C C . ALA A 1 93 ? -24.429 -10.265 -1.359 1.00 50.19 93 ALA A C 1
ATOM 684 O O . ALA A 1 93 ? -24.859 -10.224 -2.509 1.00 50.19 93 ALA A O 1
ATOM 685 N N . ALA A 1 94 ? -25.252 -10.344 -0.306 1.00 44.19 94 ALA A N 1
ATOM 686 C CA . ALA A 1 94 ? -26.714 -10.395 -0.380 1.00 44.19 94 ALA A CA 1
ATOM 687 C C . ALA A 1 94 ? -27.402 -9.033 -0.627 1.00 44.19 94 ALA A C 1
ATOM 689 O O . ALA A 1 94 ? -28.527 -8.998 -1.115 1.00 44.19 94 ALA A O 1
ATOM 690 N N . VAL A 1 95 ? -26.752 -7.907 -0.316 1.00 51.12 95 VAL A N 1
ATOM 691 C CA . VAL A 1 95 ? -27.298 -6.556 -0.574 1.00 51.12 95 VAL A CA 1
ATOM 692 C C . VAL A 1 95 ? -26.993 -6.111 -2.007 1.00 51.12 95 VAL A C 1
ATOM 694 O O . VAL A 1 95 ? -27.766 -5.366 -2.607 1.00 51.12 95 VAL A O 1
ATOM 697 N N . GLY A 1 96 ? -25.902 -6.625 -2.584 1.00 51.75 96 GLY A N 1
ATOM 698 C CA . GLY A 1 96 ? -25.477 -6.314 -3.948 1.00 51.75 96 GLY A CA 1
ATOM 699 C C . GLY A 1 96 ? -26.502 -6.699 -5.014 1.00 51.75 96 GLY A C 1
ATOM 700 O O . GLY A 1 96 ? -26.694 -5.945 -5.958 1.00 51.75 96 GLY A O 1
ATOM 701 N N . THR A 1 97 ? -27.215 -7.817 -4.861 1.00 53.00 97 THR A N 1
ATOM 702 C CA . THR A 1 97 ? -28.247 -8.242 -5.825 1.00 53.00 97 THR A CA 1
ATOM 703 C C . THR A 1 97 ? -29.548 -7.454 -5.673 1.00 53.00 97 THR A C 1
ATOM 705 O O . THR A 1 97 ? -30.099 -6.992 -6.670 1.00 53.00 97 THR A O 1
ATOM 708 N N . ALA A 1 98 ? -29.996 -7.217 -4.436 1.00 51.94 98 ALA A N 1
ATOM 709 C CA . ALA A 1 98 ? -31.236 -6.492 -4.153 1.00 51.94 98 ALA A CA 1
ATOM 710 C C . ALA A 1 98 ? -31.179 -5.018 -4.597 1.00 51.94 98 ALA A C 1
ATOM 712 O O . ALA A 1 98 ? -32.138 -4.499 -5.165 1.00 51.94 98 ALA A O 1
ATOM 713 N N . LEU A 1 99 ? -30.036 -4.353 -4.398 1.00 54.50 99 LEU A N 1
ATOM 714 C CA . LEU A 1 99 ? -29.827 -2.979 -4.859 1.00 54.50 99 LEU A CA 1
ATOM 715 C C . LEU A 1 99 ? -29.698 -2.908 -6.393 1.00 54.50 99 LEU A C 1
ATOM 717 O O . LEU A 1 99 ? -30.169 -1.956 -7.014 1.00 54.50 99 LEU A O 1
ATOM 721 N N . TRP A 1 100 ? -29.098 -3.929 -7.017 1.00 49.69 100 TRP A N 1
ATOM 722 C CA . TRP A 1 100 ? -28.893 -3.980 -8.467 1.00 49.69 100 TRP A CA 1
ATOM 723 C C . TRP A 1 100 ? -30.191 -4.196 -9.245 1.00 49.69 100 TRP A C 1
ATOM 725 O O . TRP A 1 100 ? -30.407 -3.541 -10.263 1.00 49.69 100 TRP A O 1
ATOM 735 N N . ASP A 1 101 ? -31.093 -5.043 -8.752 1.00 54.41 101 ASP A N 1
ATOM 736 C CA . ASP A 1 101 ? -32.407 -5.227 -9.377 1.00 54.41 101 ASP A CA 1
ATOM 737 C C . ASP A 1 101 ? -33.320 -4.005 -9.183 1.00 54.41 101 ASP A C 1
ATOM 739 O O . ASP A 1 101 ? -34.093 -3.666 -10.081 1.00 54.41 101 ASP A O 1
ATOM 743 N N . MET A 1 102 ? -33.157 -3.266 -8.081 1.00 55.06 102 MET A N 1
ATOM 744 C CA . MET A 1 102 ? -33.863 -2.004 -7.840 1.00 55.06 102 MET A CA 1
ATOM 745 C C . MET A 1 102 ? -33.359 -0.858 -8.745 1.00 55.06 102 MET A C 1
ATOM 747 O O . MET A 1 102 ? -34.159 -0.055 -9.224 1.00 55.06 102 MET A O 1
ATOM 751 N N . LEU A 1 103 ? -32.056 -0.809 -9.054 1.00 55.34 103 LEU A N 1
ATOM 752 C CA . LEU A 1 103 ? -31.454 0.184 -9.961 1.00 55.34 103 LEU A CA 1
ATOM 753 C C . LEU A 1 103 ? -31.773 -0.062 -11.448 1.00 55.34 103 LEU A C 1
ATOM 755 O O . LEU A 1 103 ? -31.952 0.902 -12.199 1.00 55.34 103 LEU A O 1
ATOM 759 N N . LYS A 1 104 ? -31.918 -1.326 -11.876 1.00 54.56 104 LYS A N 1
ATOM 760 C CA . LYS A 1 104 ? -32.328 -1.676 -13.254 1.00 54.56 104 LYS A CA 1
ATOM 761 C C . LYS A 1 104 ? -33.738 -1.191 -13.602 1.00 54.56 104 LYS A C 1
ATOM 763 O O . LYS A 1 104 ? -34.011 -0.921 -14.767 1.00 54.56 104 LYS A O 1
ATOM 768 N N . GLY A 1 105 ? -34.627 -1.081 -12.612 1.00 52.38 105 GLY A N 1
ATOM 769 C CA . GLY A 1 105 ? -36.014 -0.656 -12.822 1.00 52.38 105 GLY A CA 1
ATOM 770 C C . GLY A 1 105 ? -36.201 0.852 -13.025 1.00 52.38 105 GLY A C 1
ATOM 771 O O . GLY A 1 105 ? -37.210 1.262 -13.593 1.00 52.38 105 GLY A O 1
ATOM 772 N N . ALA A 1 106 ? -35.249 1.683 -12.583 1.00 52.00 106 ALA A N 1
ATOM 773 C CA . ALA A 1 106 ? -35.441 3.134 -12.470 1.00 52.00 106 ALA A CA 1
ATOM 774 C C . ALA A 1 106 ? -34.626 3.986 -13.458 1.00 52.00 106 ALA A C 1
ATOM 776 O O . ALA A 1 106 ? -34.802 5.203 -13.490 1.00 52.00 106 ALA A O 1
ATOM 777 N N . SER A 1 107 ? -33.755 3.399 -14.281 1.00 44.06 107 SER A N 1
ATOM 778 C CA . SER A 1 107 ? -32.935 4.174 -15.217 1.00 44.06 107 SER A CA 1
ATOM 779 C C . SER A 1 107 ? -33.014 3.618 -16.638 1.00 44.06 107 SER A C 1
ATOM 781 O O . SER A 1 107 ? -32.445 2.586 -16.978 1.00 44.06 107 SER A O 1
ATOM 783 N N . GLN A 1 108 ? -33.720 4.350 -17.504 1.00 44.81 108 GLN A N 1
ATOM 784 C CA . GLN A 1 108 ? -33.396 4.381 -18.928 1.00 44.81 108 GLN A CA 1
ATOM 785 C C . GLN A 1 108 ? -31.899 4.696 -19.029 1.00 44.81 108 GLN A C 1
ATOM 787 O O . GLN A 1 108 ? -31.471 5.799 -18.688 1.00 44.81 108 GLN A O 1
ATOM 792 N N . LEU A 1 109 ? -31.112 3.693 -19.416 1.00 43.47 109 LEU A N 1
ATOM 793 C CA . LEU A 1 109 ? -29.660 3.760 -19.530 1.00 43.47 109 LEU A CA 1
ATOM 794 C C . LEU A 1 109 ? -29.270 4.802 -20.586 1.00 43.47 109 LEU A C 1
ATOM 796 O O . LEU A 1 109 ? -29.086 4.491 -21.762 1.00 43.47 109 LEU A O 1
ATOM 800 N N . LYS A 1 110 ? -29.091 6.055 -20.158 1.00 39.47 110 LYS A N 1
ATOM 801 C CA . LYS A 1 110 ? -28.052 6.894 -20.750 1.00 39.47 110 LYS A CA 1
ATOM 802 C C . LYS A 1 110 ? -26.746 6.175 -20.452 1.00 39.47 110 LYS A C 1
ATOM 804 O O . LYS A 1 110 ? -26.403 5.987 -19.290 1.00 39.47 110 LYS A O 1
ATOM 809 N N . VAL A 1 111 ? -26.079 5.709 -21.503 1.00 42.41 111 VAL A N 1
ATOM 810 C CA . VAL A 1 111 ? -24.738 5.138 -21.406 1.00 42.41 111 VAL A CA 1
ATOM 811 C C . VAL A 1 111 ? -23.829 6.250 -20.896 1.00 42.41 111 VAL A C 1
ATOM 813 O O . VAL A 1 111 ? -23.451 7.155 -21.640 1.00 42.41 111 VAL A O 1
ATOM 816 N N . ASP A 1 112 ? -23.594 6.217 -19.587 1.00 39.72 112 ASP A N 1
ATOM 817 C CA . ASP A 1 112 ? -22.601 7.027 -18.906 1.00 39.72 112 ASP A CA 1
ATOM 818 C C . ASP A 1 112 ? -21.213 6.732 -19.483 1.00 39.72 112 ASP A C 1
ATOM 820 O O . ASP A 1 112 ? -20.969 5.655 -20.030 1.00 39.72 112 ASP A O 1
ATOM 824 N N . ARG A 1 113 ? -20.356 7.750 -19.387 1.00 41.22 113 ARG A N 1
ATOM 825 C CA . ARG A 1 113 ? -19.005 7.902 -19.951 1.00 41.22 113 ARG A CA 1
ATOM 826 C C . ARG A 1 113 ? -18.202 6.613 -20.173 1.00 41.22 113 ARG A C 1
ATOM 828 O O . ARG A 1 113 ? -18.292 5.653 -19.415 1.00 41.22 113 ARG A O 1
ATOM 835 N N . ASP A 1 114 ? -17.362 6.681 -21.208 1.00 40.56 114 ASP A N 1
ATOM 836 C CA . ASP A 1 114 ? -16.451 5.644 -21.698 1.00 40.56 114 ASP A CA 1
ATOM 837 C C . ASP A 1 114 ? -15.969 4.674 -20.588 1.00 40.56 114 ASP A C 1
ATOM 839 O O . ASP A 1 114 ? -15.315 5.109 -19.636 1.00 40.56 114 ASP A O 1
ATOM 843 N N . PRO A 1 115 ? -16.227 3.353 -20.699 1.00 38.53 115 PRO A N 1
ATOM 844 C CA . PRO A 1 115 ? -15.748 2.352 -19.739 1.00 38.53 115 PRO A CA 1
ATOM 845 C C . PRO A 1 115 ? -14.210 2.278 -19.630 1.00 38.53 115 PRO A C 1
ATOM 847 O O . PRO A 1 115 ? -13.688 1.586 -18.750 1.00 38.53 115 PRO A O 1
ATOM 850 N N . TYR A 1 116 ? -13.480 2.991 -20.496 1.00 39.78 116 TYR A N 1
ATOM 851 C CA . TYR A 1 116 ? -12.034 3.177 -20.462 1.00 39.78 116 TYR A CA 1
ATOM 852 C C . TYR A 1 116 ? -11.584 4.526 -19.859 1.00 39.78 116 TYR A C 1
ATOM 854 O O . TYR A 1 116 ? -10.376 4.774 -19.781 1.00 39.78 116 TYR A O 1
ATOM 862 N N . GLU A 1 117 ? -12.471 5.385 -19.352 1.00 40.72 117 GLU A N 1
ATOM 863 C CA . GLU A 1 117 ? -12.042 6.542 -18.557 1.00 40.72 117 GLU A CA 1
ATOM 864 C C . GLU A 1 117 ? -11.330 6.072 -17.274 1.00 40.72 117 GLU A C 1
ATOM 866 O O . GLU A 1 117 ? -11.759 5.154 -16.567 1.00 40.72 117 GLU A O 1
ATOM 871 N N . ALA A 1 118 ? -10.150 6.642 -17.022 1.00 44.59 118 ALA A N 1
ATOM 872 C CA . ALA A 1 118 ? -9.252 6.233 -15.951 1.00 44.59 118 ALA A CA 1
ATOM 873 C C . ALA A 1 118 ? -9.866 6.529 -14.572 1.00 44.59 118 ALA A C 1
ATOM 875 O O . ALA A 1 118 ? -9.779 7.642 -14.061 1.00 44.59 118 ALA A O 1
ATOM 876 N N . ARG A 1 119 ? -10.476 5.514 -13.954 1.00 47.47 119 ARG A N 1
ATOM 877 C CA . ARG A 1 119 ? -10.762 5.505 -12.510 1.00 47.47 119 ARG A CA 1
ATOM 878 C C . ARG A 1 119 ? -9.444 5.528 -11.716 1.00 47.47 119 ARG A C 1
ATOM 880 O O . ARG A 1 119 ? -8.460 4.968 -12.194 1.00 47.47 119 ARG A O 1
ATOM 887 N N . GLN A 1 120 ? -9.454 6.170 -10.538 1.00 54.31 120 GLN A N 1
ATOM 888 C CA . GLN A 1 120 ? -8.307 6.385 -9.630 1.00 54.31 120 GLN A CA 1
ATOM 889 C C . GLN A 1 120 ? -7.292 5.233 -9.648 1.00 54.31 120 GLN A C 1
ATOM 891 O O . GLN A 1 120 ? -7.651 4.064 -9.463 1.00 54.31 120 GLN A O 1
ATOM 896 N N . TYR A 1 121 ? -6.017 5.578 -9.829 1.00 58.03 121 TYR A N 1
ATOM 897 C CA . TYR A 1 121 ? -4.919 4.626 -9.732 1.00 58.03 121 TYR A CA 1
ATOM 898 C C . TYR A 1 121 ? -4.757 4.224 -8.264 1.00 58.03 121 TYR A C 1
ATOM 900 O O . TYR A 1 121 ? -4.464 5.055 -7.406 1.00 58.03 121 TYR A O 1
ATOM 908 N N . SER A 1 122 ? -4.964 2.944 -7.957 1.00 71.69 122 SER A N 1
ATOM 909 C CA . SER A 1 122 ? -4.590 2.395 -6.653 1.00 71.69 122 SER A CA 1
ATOM 910 C C . SER A 1 122 ? -3.093 2.110 -6.660 1.00 71.69 122 SER A C 1
ATOM 912 O O . SER A 1 122 ? -2.595 1.473 -7.589 1.00 71.69 122 SER A O 1
ATOM 914 N N . TYR A 1 123 ? -2.377 2.573 -5.636 1.00 81.94 123 TYR A N 1
ATOM 915 C CA . TYR A 1 123 ? -0.958 2.262 -5.485 1.00 81.94 123 TYR A CA 1
ATOM 916 C C . TYR A 1 123 ? -0.759 0.743 -5.413 1.00 81.94 123 TYR A C 1
ATOM 918 O O . TYR A 1 123 ? -1.502 0.044 -4.710 1.00 81.94 123 TYR A O 1
ATOM 926 N N . LEU A 1 124 ? 0.207 0.226 -6.175 1.00 85.00 124 LEU A N 1
ATOM 927 C CA . LEU A 1 124 ? 0.436 -1.209 -6.303 1.00 85.00 124 LEU A CA 1
ATOM 928 C C . LEU A 1 124 ? 1.675 -1.645 -5.522 1.00 85.00 124 LEU A C 1
ATOM 930 O O . LEU A 1 124 ? 2.823 -1.390 -5.897 1.00 85.00 124 LEU A O 1
ATOM 934 N N . PHE A 1 125 ? 1.424 -2.382 -4.454 1.00 89.69 125 PHE A N 1
ATOM 935 C CA . PHE A 1 125 ? 2.440 -3.028 -3.651 1.00 89.69 125 PHE A CA 1
ATOM 936 C C . PHE A 1 125 ? 2.807 -4.405 -4.221 1.00 89.69 125 PHE A C 1
ATOM 938 O O . PHE A 1 125 ? 2.110 -4.986 -5.053 1.00 89.69 125 PHE A O 1
ATOM 945 N N . ILE A 1 126 ? 3.952 -4.905 -3.766 1.00 89.88 126 ILE A N 1
ATOM 946 C CA . ILE A 1 126 ? 4.527 -6.213 -4.092 1.00 89.88 126 ILE A CA 1
ATOM 947 C C . ILE A 1 126 ? 4.924 -6.791 -2.744 1.00 89.88 126 ILE A C 1
ATOM 949 O O . ILE A 1 126 ? 5.642 -6.129 -1.995 1.00 89.88 126 ILE A O 1
ATOM 953 N N . SER A 1 127 ? 4.411 -7.966 -2.420 1.00 91.25 127 SER A N 1
ATOM 954 C CA . SER A 1 127 ? 4.784 -8.709 -1.224 1.00 91.25 127 SER A CA 1
ATOM 955 C C . SER A 1 127 ? 6.085 -9.481 -1.439 1.00 91.25 127 SER A C 1
ATOM 957 O O . SER A 1 127 ? 6.512 -9.703 -2.566 1.00 91.25 127 SER A O 1
ATOM 959 N N . ASP A 1 128 ? 6.696 -9.961 -0.359 1.00 88.56 128 ASP A N 1
ATOM 960 C CA . ASP A 1 128 ? 7.884 -10.823 -0.453 1.00 88.56 128 ASP A CA 1
ATOM 961 C C . ASP A 1 128 ? 7.534 -12.279 -0.812 1.00 88.56 128 ASP A C 1
ATOM 963 O O . ASP A 1 128 ? 8.389 -13.068 -1.216 1.00 88.56 128 ASP A O 1
ATOM 967 N N . ARG A 1 129 ? 6.263 -12.663 -0.642 1.00 92.06 129 ARG A N 1
ATOM 968 C CA . ARG A 1 129 ? 5.750 -14.024 -0.851 1.00 92.06 129 ARG A CA 1
ATOM 969 C C . ARG A 1 129 ? 4.355 -13.999 -1.488 1.00 92.06 129 ARG A C 1
ATOM 971 O O . ARG A 1 129 ? 3.632 -13.022 -1.275 1.00 92.06 129 ARG A O 1
ATOM 978 N N . PRO A 1 130 ? 3.948 -15.066 -2.201 1.00 93.12 130 PRO A N 1
ATOM 979 C CA . PRO A 1 130 ? 2.610 -15.189 -2.774 1.00 93.12 130 PRO A CA 1
ATOM 980 C C . PRO A 1 130 ? 1.524 -15.018 -1.710 1.00 93.12 130 PRO A C 1
ATOM 982 O O . PRO A 1 130 ? 1.538 -15.719 -0.700 1.00 93.12 130 PRO A O 1
ATOM 985 N N . LEU A 1 131 ? 0.595 -14.097 -1.932 1.00 93.19 131 LEU A N 1
ATOM 986 C CA . LEU A 1 131 ? -0.510 -13.805 -1.029 1.00 93.19 131 LEU A CA 1
ATOM 987 C C . LEU A 1 131 ? -1.739 -14.619 -1.413 1.00 93.19 131 LEU A C 1
ATOM 989 O O . LEU A 1 131 ? -2.158 -14.592 -2.566 1.00 93.19 131 LEU A O 1
ATOM 993 N N . PHE A 1 132 ? -2.334 -15.289 -0.431 1.00 93.69 132 PHE A N 1
ATOM 994 C CA . PHE A 1 132 ? -3.661 -15.884 -0.541 1.00 93.69 132 PHE A CA 1
ATOM 995 C C . PHE A 1 132 ? -4.743 -14.871 -0.152 1.00 93.69 132 PHE A C 1
ATOM 997 O O . PHE A 1 132 ? -5.707 -14.674 -0.894 1.00 93.69 132 PHE A O 1
ATOM 1004 N N . SER A 1 133 ? -4.555 -14.190 0.985 1.00 93.62 133 SER A N 1
ATOM 1005 C CA . SER A 1 133 ? -5.490 -13.190 1.501 1.00 93.62 133 SER A CA 1
ATOM 1006 C C . SER A 1 133 ? -4.776 -12.039 2.221 1.00 93.62 133 SER A C 1
ATOM 1008 O O . SER A 1 133 ? -3.612 -12.136 2.623 1.00 93.62 133 SER A O 1
ATOM 1010 N N . ILE A 1 134 ? -5.487 -10.920 2.369 1.00 94.56 134 ILE A N 1
ATOM 1011 C CA . ILE A 1 134 ? -5.074 -9.783 3.196 1.00 94.56 134 ILE A CA 1
ATOM 1012 C C . ILE A 1 134 ? -6.225 -9.438 4.128 1.00 94.56 134 ILE A C 1
ATOM 1014 O O . ILE A 1 134 ? -7.377 -9.396 3.697 1.00 94.56 134 ILE A O 1
ATOM 1018 N N . SER A 1 135 ? -5.920 -9.110 5.382 1.00 94.31 135 SER A N 1
ATOM 1019 C CA . SER A 1 135 ? -6.894 -8.517 6.299 1.00 94.31 135 SER A CA 1
ATOM 1020 C C . SER A 1 135 ? -6.382 -7.238 6.956 1.00 94.31 135 SER A C 1
ATOM 1022 O O . SER A 1 135 ? -5.201 -7.116 7.269 1.00 94.31 135 SER A O 1
ATOM 1024 N N . LEU A 1 136 ? -7.282 -6.279 7.170 1.00 92.88 136 LEU A N 1
ATOM 1025 C CA . LEU A 1 136 ? -7.061 -5.114 8.025 1.00 92.88 136 LEU A CA 1
ATOM 1026 C C . LEU A 1 136 ? -7.550 -5.432 9.435 1.00 92.88 136 LEU A C 1
ATOM 1028 O O . LEU A 1 136 ? -8.679 -5.896 9.592 1.00 92.88 136 LEU A O 1
ATOM 1032 N N . GLN A 1 137 ? -6.725 -5.179 10.450 1.00 94.62 137 GLN A N 1
ATOM 1033 C CA . GLN A 1 137 ? -7.037 -5.466 11.851 1.00 94.62 137 GLN A CA 1
ATOM 1034 C C . GLN A 1 137 ? -6.738 -4.267 12.755 1.00 94.62 137 GLN A C 1
ATOM 1036 O O . GLN A 1 137 ? -5.657 -3.682 12.698 1.00 94.62 137 GLN A O 1
ATOM 1041 N N . GLN A 1 138 ? -7.697 -3.900 13.608 1.00 91.88 138 GLN A N 1
ATOM 1042 C CA . GLN A 1 138 ? -7.563 -2.797 14.559 1.00 91.88 138 GLN A CA 1
ATOM 1043 C C . GLN A 1 138 ? -8.590 -2.919 15.689 1.00 91.88 138 GLN A C 1
ATOM 1045 O O . GLN A 1 138 ? -9.787 -2.950 15.427 1.00 91.88 138 GLN A O 1
ATOM 1050 N N . GLY A 1 139 ? -8.147 -2.940 16.951 1.00 89.50 139 GLY A N 1
ATOM 1051 C CA . GLY A 1 139 ? -9.049 -2.833 18.111 1.00 89.50 139 GLY A CA 1
ATOM 1052 C C . GLY A 1 139 ? -10.180 -3.873 18.151 1.00 89.50 139 GLY A C 1
ATOM 1053 O O . GLY A 1 139 ? -11.293 -3.544 18.542 1.00 89.50 139 GLY A O 1
ATOM 1054 N N . GLY A 1 140 ? -9.927 -5.103 17.689 1.00 87.81 140 GLY A N 1
ATOM 1055 C CA . GLY A 1 140 ? -10.933 -6.172 17.589 1.00 87.81 140 GLY A CA 1
ATOM 1056 C C . GLY A 1 140 ? -11.782 -6.151 16.309 1.00 87.81 140 GLY A C 1
ATOM 1057 O O . GLY A 1 140 ? -12.478 -7.123 16.030 1.00 87.81 140 GLY A O 1
ATOM 1058 N N . ARG A 1 141 ? -11.696 -5.094 15.491 1.00 87.44 141 ARG A N 1
ATOM 1059 C CA . ARG A 1 141 ? -12.268 -5.043 14.138 1.00 87.44 141 ARG A CA 1
ATOM 1060 C C . ARG A 1 141 ? -11.322 -5.735 13.161 1.00 87.44 141 ARG A C 1
ATOM 1062 O O . ARG A 1 141 ? -10.135 -5.411 13.130 1.00 87.44 141 ARG A O 1
ATOM 1069 N N . ALA A 1 142 ? -11.859 -6.628 12.334 1.00 89.44 142 ALA A N 1
ATOM 1070 C CA . ALA A 1 142 ? -11.139 -7.264 11.236 1.00 89.44 142 ALA A CA 1
ATOM 1071 C C . ALA A 1 142 ? -11.941 -7.155 9.931 1.00 89.44 142 ALA A C 1
ATOM 1073 O O . ALA A 1 142 ? -13.159 -7.325 9.934 1.00 89.44 142 ALA A O 1
ATOM 1074 N N . LEU A 1 143 ? -11.259 -6.873 8.823 1.00 85.50 143 LEU A N 1
ATOM 1075 C CA . LEU A 1 143 ? -11.831 -6.846 7.479 1.00 85.50 143 LEU A CA 1
ATOM 1076 C C . LEU A 1 143 ? -10.914 -7.620 6.538 1.00 85.50 143 LEU A C 1
ATOM 1078 O O . LEU A 1 143 ? -9.797 -7.178 6.278 1.00 85.50 143 LEU A O 1
ATOM 1082 N N . VAL A 1 144 ? -11.387 -8.747 6.010 1.00 88.88 144 VAL A N 1
ATOM 1083 C CA . VAL A 1 144 ? -10.707 -9.443 4.912 1.00 88.88 144 VAL A CA 1
ATOM 1084 C C . VAL A 1 144 ? -10.940 -8.647 3.636 1.00 88.88 144 VAL A C 1
ATOM 1086 O O . VAL A 1 144 ? -12.078 -8.309 3.311 1.00 88.88 144 VAL A O 1
ATOM 1089 N N . LEU A 1 145 ? -9.860 -8.309 2.938 1.00 85.00 145 LEU A N 1
ATOM 1090 C CA . LEU A 1 145 ? -9.956 -7.557 1.701 1.00 85.00 145 LEU A CA 1
ATOM 1091 C C . LEU A 1 145 ? -10.501 -8.451 0.581 1.00 85.00 145 LEU A C 1
ATOM 1093 O O . LEU A 1 145 ? -10.006 -9.563 0.385 1.00 85.00 145 LEU A O 1
ATOM 1097 N N . PRO A 1 146 ? -11.488 -7.959 -0.180 1.00 80.75 146 PRO A N 1
ATOM 1098 C CA . PRO A 1 146 ? -11.954 -8.632 -1.382 1.00 80.75 146 PRO A CA 1
ATOM 1099 C C . PRO A 1 146 ? -10.855 -8.815 -2.442 1.00 80.75 146 PRO A C 1
ATOM 1101 O O . PRO A 1 146 ? -9.871 -8.069 -2.491 1.00 80.75 146 PRO A O 1
ATOM 1104 N N . THR A 1 147 ? -11.048 -9.784 -3.340 1.00 79.06 147 THR A N 1
ATOM 1105 C CA . THR A 1 147 ? -10.063 -10.173 -4.360 1.00 79.06 147 THR A CA 1
ATOM 1106 C C . THR A 1 147 ? -9.693 -9.046 -5.326 1.00 79.06 147 THR A C 1
ATOM 1108 O O . THR A 1 147 ? -8.593 -9.075 -5.864 1.00 79.06 147 THR A O 1
ATOM 1111 N N . GLU A 1 148 ? -10.530 -8.020 -5.528 1.00 75.62 148 GLU A N 1
ATOM 1112 C CA . GLU A 1 148 ? -10.160 -6.869 -6.365 1.00 75.62 148 GLU A CA 1
ATOM 1113 C C . GLU A 1 148 ? -8.982 -6.050 -5.813 1.00 75.62 148 GLU A C 1
ATOM 1115 O O . GLU A 1 148 ? -8.385 -5.267 -6.549 1.00 75.62 148 GLU A O 1
ATOM 1120 N N . TRP A 1 149 ? -8.631 -6.217 -4.538 1.00 82.25 149 TRP A N 1
ATOM 1121 C CA . TRP A 1 149 ? -7.443 -5.608 -3.932 1.00 82.25 149 TRP A CA 1
ATOM 1122 C C . TRP A 1 149 ? -6.197 -6.491 -4.057 1.00 82.25 149 TRP A C 1
ATOM 1124 O O . TRP A 1 149 ? -5.096 -6.052 -3.736 1.00 82.25 149 TRP A O 1
ATOM 1134 N N . LEU A 1 150 ? -6.354 -7.721 -4.542 1.00 85.12 150 LEU A N 1
ATOM 1135 C CA . LEU A 1 150 ? -5.285 -8.687 -4.753 1.00 85.12 150 LEU A CA 1
ATOM 1136 C C . LEU A 1 150 ? -5.016 -8.861 -6.248 1.00 85.12 150 LEU A C 1
ATOM 1138 O O . LEU A 1 150 ? -5.798 -8.464 -7.110 1.00 85.12 150 LEU A O 1
ATOM 1142 N N . TYR A 1 151 ? -3.892 -9.493 -6.555 1.00 84.50 151 TYR A N 1
ATOM 1143 C CA . TYR A 1 151 ? -3.538 -9.980 -7.886 1.00 84.50 151 TYR A CA 1
ATOM 1144 C C . TYR A 1 151 ? -3.271 -8.918 -8.953 1.00 84.50 151 TYR A C 1
ATOM 1146 O O . TYR A 1 151 ? -3.124 -9.255 -10.131 1.00 84.50 151 TYR A O 1
ATOM 1154 N N . GLY A 1 152 ? -3.149 -7.656 -8.535 1.00 73.31 152 GLY A N 1
ATOM 1155 C CA . GLY A 1 152 ? -3.118 -6.511 -9.431 1.00 73.31 152 GLY A CA 1
ATOM 1156 C C . GLY A 1 152 ? -4.472 -6.371 -10.116 1.00 73.31 152 GLY A C 1
ATOM 1157 O O . GLY A 1 152 ? -4.889 -7.244 -10.878 1.00 73.31 152 GLY A O 1
ATOM 1158 N N . LEU A 1 153 ? -5.172 -5.269 -9.831 1.00 65.62 153 LEU A N 1
ATOM 1159 C CA . LEU A 1 153 ? -6.457 -4.950 -10.450 1.00 65.62 153 LEU A CA 1
ATOM 1160 C C . LEU A 1 153 ? -6.469 -5.316 -11.947 1.00 65.62 153 LEU A C 1
ATOM 1162 O O . LEU A 1 153 ? -5.467 -5.104 -12.632 1.00 65.62 153 LEU A O 1
ATOM 1166 N N . PRO A 1 154 ? -7.613 -5.732 -12.519 1.00 53.19 154 PRO A N 1
ATOM 1167 C CA . PRO A 1 154 ? -7.739 -5.993 -13.960 1.00 53.19 154 PRO A CA 1
ATOM 1168 C C . PRO A 1 154 ? -7.524 -4.740 -14.840 1.00 53.19 154 PRO A C 1
ATOM 1170 O O . PRO A 1 154 ? -7.699 -4.777 -16.057 1.00 53.19 154 PRO A O 1
ATOM 1173 N N . GLN A 1 155 ? -7.156 -3.609 -14.238 1.00 49.25 155 GLN A N 1
ATOM 1174 C CA . GLN A 1 155 ? -6.794 -2.368 -14.898 1.00 49.25 155 GLN A CA 1
ATOM 1175 C C . GLN A 1 155 ? -5.425 -2.529 -15.575 1.00 49.25 155 GLN A C 1
ATOM 1177 O O . GLN A 1 155 ? -4.405 -2.356 -14.921 1.00 49.25 155 GLN A O 1
ATOM 1182 N N . GLN A 1 156 ? -5.445 -2.890 -16.868 1.00 52.81 156 GLN A N 1
ATOM 1183 C CA . GLN A 1 156 ? -4.568 -2.482 -17.996 1.00 52.81 156 GLN A CA 1
ATOM 1184 C C . GLN A 1 156 ? -4.627 -3.600 -19.071 1.00 52.81 156 GLN A C 1
ATOM 1186 O O . GLN A 1 156 ? -3.964 -4.623 -18.957 1.00 52.81 156 GLN A O 1
ATOM 1191 N N . ARG A 1 157 ? -5.605 -3.604 -19.994 1.00 52.34 157 ARG A N 1
ATOM 1192 C CA . ARG A 1 157 ? -5.813 -2.812 -21.241 1.00 52.34 157 ARG A CA 1
ATOM 1193 C C . ARG A 1 157 ? -4.964 -3.173 -22.465 1.00 52.34 157 ARG A C 1
ATOM 1195 O O . ARG A 1 157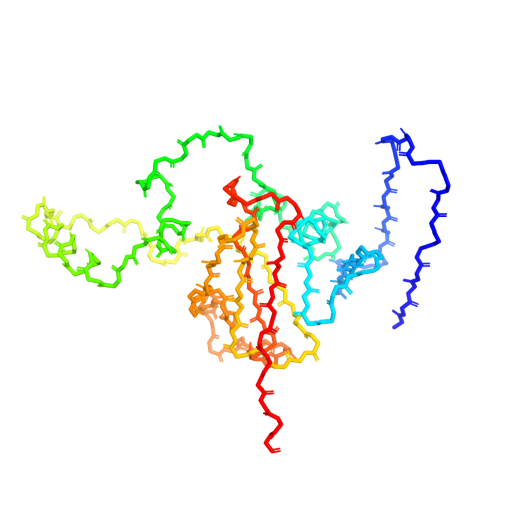 ? -5.269 -2.685 -23.547 1.00 52.34 157 ARG A O 1
ATOM 1202 N N . SER A 1 158 ? -3.992 -4.074 -22.360 1.00 51.41 158 SER A N 1
ATOM 1203 C CA . SER A 1 158 ? -3.335 -4.619 -23.553 1.00 51.41 158 SER A CA 1
ATOM 1204 C C . SER A 1 158 ? -2.978 -6.089 -23.348 1.00 51.41 158 SER A C 1
ATOM 1206 O O . SER A 1 158 ? -2.357 -6.401 -22.334 1.00 51.41 158 SER A O 1
ATOM 1208 N N . PRO A 1 159 ? -3.295 -6.993 -24.298 1.00 58.25 159 PRO A N 1
ATOM 1209 C CA . PRO A 1 159 ? -2.847 -8.388 -24.236 1.00 58.25 159 PRO A CA 1
ATOM 1210 C C . PRO A 1 159 ? -1.315 -8.522 -24.283 1.00 58.25 159 PRO A C 1
ATOM 1212 O O . PRO A 1 159 ? -0.781 -9.600 -24.041 1.00 58.25 159 PRO A O 1
ATOM 1215 N N . PHE A 1 160 ? -0.604 -7.431 -24.579 1.00 57.50 160 PHE A N 1
ATOM 1216 C CA . PHE A 1 160 ? 0.854 -7.375 -24.627 1.00 57.50 160 PHE A CA 1
ATOM 1217 C C . PHE A 1 160 ? 1.490 -6.880 -23.321 1.00 57.50 160 PHE A C 1
ATOM 1219 O O . PHE A 1 160 ? 2.712 -6.914 -23.196 1.00 57.50 160 PHE A O 1
ATOM 1226 N N . PHE A 1 161 ? 0.699 -6.421 -22.345 1.00 60.75 161 PHE A N 1
ATOM 1227 C CA . PHE A 1 161 ? 1.228 -5.991 -21.054 1.00 60.75 161 PHE A CA 1
ATOM 1228 C C . PHE A 1 161 ? 1.385 -7.195 -20.118 1.00 60.75 161 PHE A C 1
ATOM 1230 O O . PHE A 1 161 ? 0.401 -7.771 -19.655 1.00 60.75 161 PHE A O 1
ATOM 1237 N N . HIS A 1 162 ? 2.631 -7.557 -19.819 1.00 59.28 162 HIS A N 1
ATOM 1238 C CA . HIS A 1 162 ? 2.957 -8.490 -18.746 1.00 59.28 162 HIS A CA 1
ATOM 1239 C C . HIS A 1 162 ? 3.528 -7.718 -17.562 1.00 59.28 162 HIS A C 1
ATOM 1241 O O . HIS A 1 162 ? 4.503 -6.980 -17.706 1.00 59.28 162 HIS A O 1
ATOM 1247 N N . TRP A 1 163 ? 2.941 -7.921 -16.381 1.00 65.94 163 TRP A N 1
ATOM 1248 C CA . TRP A 1 163 ? 3.576 -7.486 -15.144 1.00 65.94 163 TRP A CA 1
ATOM 1249 C C . TRP A 1 163 ? 4.939 -8.183 -15.010 1.00 65.94 163 TRP A C 1
ATOM 1251 O O . TRP A 1 163 ? 5.017 -9.392 -15.235 1.00 65.94 163 TRP A O 1
ATOM 1261 N N . PRO A 1 164 ? 6.000 -7.471 -14.593 1.00 69.19 164 PRO A N 1
ATOM 1262 C CA . PRO A 1 164 ? 7.293 -8.094 -14.310 1.00 69.19 164 PRO A CA 1
ATOM 1263 C C . PRO A 1 164 ? 7.256 -9.032 -13.089 1.00 69.19 164 PRO A C 1
ATOM 1265 O O . PRO A 1 164 ? 8.213 -9.764 -12.855 1.00 69.19 164 PRO A O 1
ATOM 1268 N N . TYR A 1 165 ? 6.158 -9.033 -12.325 1.00 73.56 165 TYR A N 1
ATOM 1269 C CA . TYR A 1 165 ? 5.949 -9.881 -11.153 1.00 73.56 165 TYR A CA 1
ATOM 1270 C C . TYR A 1 165 ? 4.734 -10.795 -11.340 1.00 73.56 165 TYR A C 1
ATOM 1272 O O . TYR A 1 165 ? 3.731 -10.365 -11.924 1.00 73.56 165 TYR A O 1
ATOM 1280 N N . PRO A 1 166 ? 4.768 -12.032 -10.806 1.00 86.19 166 PRO A N 1
ATOM 1281 C CA . PRO A 1 166 ? 3.591 -12.886 -10.780 1.00 86.19 166 PRO A CA 1
ATOM 1282 C C . PRO A 1 166 ? 2.465 -12.209 -9.996 1.00 86.19 166 PRO A C 1
ATOM 1284 O O . PRO A 1 166 ? 2.694 -11.628 -8.935 1.00 86.19 166 PRO A O 1
ATOM 1287 N N . LYS A 1 167 ? 1.231 -12.319 -10.498 1.00 86.19 167 LYS A N 1
ATOM 1288 C CA . LYS A 1 167 ? 0.070 -11.618 -9.930 1.00 86.19 167 LYS A CA 1
ATOM 1289 C C . LYS A 1 167 ? -0.113 -11.873 -8.437 1.00 86.19 167 LYS A C 1
ATOM 1291 O O . LYS A 1 167 ? -0.415 -10.944 -7.711 1.00 86.19 167 LYS A O 1
ATOM 1296 N N . GLN A 1 168 ? 0.144 -13.088 -7.959 1.00 89.00 168 GLN A N 1
ATOM 1297 C CA . GLN A 1 168 ? 0.068 -13.454 -6.535 1.00 89.00 168 GLN A CA 1
ATOM 1298 C C . GLN A 1 168 ? 0.953 -12.638 -5.582 1.00 89.00 168 GLN A C 1
ATOM 1300 O O . GLN A 1 168 ? 0.755 -12.716 -4.377 1.00 89.00 168 GLN A O 1
ATOM 1305 N N . TYR A 1 169 ? 1.903 -11.851 -6.082 1.00 91.38 169 TYR A N 1
ATOM 1306 C CA . TYR A 1 169 ? 2.689 -10.930 -5.258 1.00 91.38 169 TYR A CA 1
ATOM 1307 C C . TYR A 1 169 ? 2.095 -9.520 -5.222 1.00 91.38 169 TYR A C 1
ATOM 1309 O O . TYR A 1 169 ? 2.485 -8.699 -4.401 1.00 91.38 169 TYR A O 1
ATOM 1317 N N . LEU A 1 170 ? 1.177 -9.209 -6.133 1.00 89.44 170 LEU A N 1
ATOM 1318 C CA . LEU A 1 170 ? 0.656 -7.869 -6.343 1.00 89.44 170 LEU A CA 1
ATOM 1319 C C . LEU A 1 170 ? -0.568 -7.630 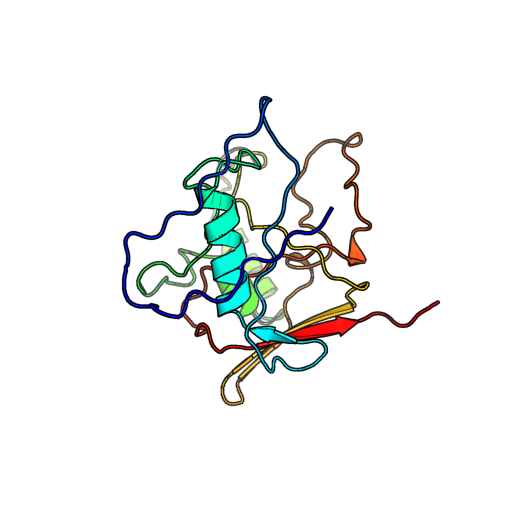-5.467 1.00 89.44 170 LEU A C 1
ATOM 1321 O O . LEU A 1 170 ? -1.512 -8.421 -5.476 1.00 89.44 170 LEU A O 1
ATOM 1325 N N . TYR A 1 171 ? -0.587 -6.506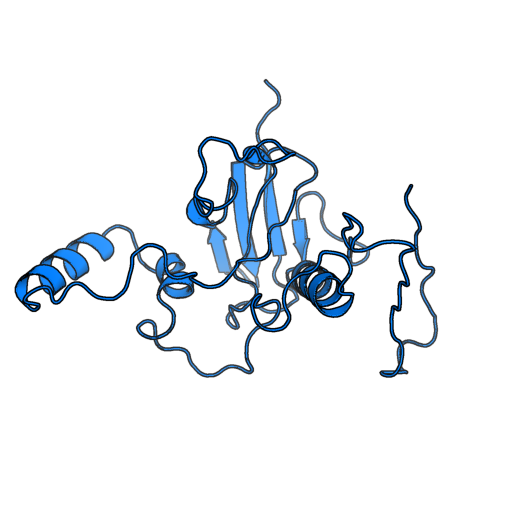 -4.758 1.00 90.38 171 TYR A N 1
ATOM 1326 C CA . TYR A 1 171 ? -1.749 -6.093 -3.980 1.00 90.38 171 TYR A CA 1
ATOM 1327 C C . TYR A 1 171 ? -1.872 -4.572 -3.909 1.00 90.38 171 TYR A C 1
ATOM 1329 O O . TYR A 1 171 ? -0.897 -3.836 -4.033 1.00 90.38 171 TYR A O 1
ATOM 1337 N N . SER A 1 172 ? -3.086 -4.097 -3.685 1.00 88.69 172 SER A N 1
ATOM 1338 C CA . SER A 1 172 ? -3.398 -2.704 -3.386 1.00 88.69 172 SER A CA 1
ATOM 1339 C C . SER A 1 172 ? -4.133 -2.631 -2.057 1.00 88.69 172 SER A C 1
ATOM 1341 O O . SER A 1 172 ? -4.669 -3.620 -1.563 1.00 88.69 172 SER A O 1
ATOM 1343 N N . LEU A 1 173 ? -4.174 -1.440 -1.473 1.00 87.88 173 LEU A N 1
ATOM 1344 C CA . LEU A 1 173 ? -4.872 -1.193 -0.220 1.00 87.88 173 LEU A CA 1
ATOM 1345 C C . LEU A 1 173 ? -5.743 0.050 -0.344 1.00 87.88 173 LEU A C 1
ATOM 1347 O O . LEU A 1 173 ? -5.403 0.962 -1.103 1.00 87.88 173 LEU A O 1
ATOM 1351 N N . PRO A 1 174 ? -6.831 0.133 0.430 1.00 83.19 174 PRO A N 1
ATOM 1352 C CA . PRO A 1 174 ? -7.623 1.346 0.515 1.00 83.19 174 PRO A CA 1
ATOM 1353 C C . PRO A 1 174 ? -6.939 2.388 1.398 1.00 83.19 174 PRO A C 1
ATOM 1355 O O . PRO A 1 174 ? -7.366 2.671 2.516 1.00 83.19 174 PRO A O 1
ATOM 1358 N N . LEU A 1 175 ? -5.834 2.940 0.905 1.00 84.94 175 LEU A N 1
ATOM 1359 C CA . LEU A 1 175 ? -4.993 3.858 1.666 1.00 84.94 175 LEU A CA 1
ATOM 1360 C C . LEU A 1 175 ? -5.750 5.132 2.078 1.00 84.94 175 LEU A C 1
ATOM 1362 O O . LEU A 1 175 ? -5.470 5.665 3.152 1.00 84.94 175 LEU A O 1
ATOM 1366 N N . SER A 1 176 ? -6.751 5.563 1.304 1.00 77.50 176 SER A N 1
ATOM 1367 C CA . SER A 1 176 ? -7.610 6.713 1.613 1.00 77.50 176 SER A CA 1
ATOM 1368 C C . SER A 1 176 ? -8.740 6.441 2.615 1.00 77.50 176 SER A C 1
ATOM 1370 O O . SER A 1 176 ? -9.397 7.383 3.052 1.00 77.50 176 SER A O 1
ATOM 1372 N N . ASP A 1 177 ? -8.958 5.193 3.043 1.00 78.50 177 ASP A N 1
ATOM 1373 C CA . ASP A 1 177 ? -10.023 4.862 3.996 1.00 78.50 177 ASP A CA 1
ATOM 1374 C C . ASP A 1 177 ? -9.686 5.396 5.400 1.00 78.50 177 ASP A C 1
ATOM 1376 O O . ASP A 1 177 ? -8.865 4.838 6.138 1.00 78.50 177 ASP A O 1
ATOM 1380 N N . ALA A 1 178 ? -10.329 6.507 5.764 1.00 77.25 178 ALA A N 1
ATOM 1381 C CA . ALA A 1 178 ? -10.139 7.188 7.041 1.00 77.25 178 ALA A CA 1
ATOM 1382 C C . ALA A 1 178 ? -10.665 6.387 8.244 1.00 77.25 178 ALA A C 1
ATOM 1384 O O . ALA A 1 178 ? -10.324 6.710 9.381 1.00 77.25 178 ALA A O 1
ATOM 1385 N N . SER A 1 179 ? -11.459 5.329 8.024 1.00 78.00 179 SER A N 1
ATOM 1386 C CA . SER A 1 179 ? -11.969 4.488 9.114 1.00 78.00 179 SER A CA 1
ATOM 1387 C C . SER A 1 179 ? -10.895 3.596 9.749 1.00 78.00 179 SER A C 1
ATOM 1389 O O . SER A 1 179 ? -11.173 2.954 10.763 1.00 78.00 179 SER A O 1
ATOM 1391 N N . TRP A 1 180 ? -9.689 3.546 9.170 1.00 84.25 180 TRP A N 1
ATOM 1392 C CA . TRP A 1 180 ? -8.534 2.817 9.692 1.00 84.25 180 TRP A CA 1
ATOM 1393 C C . TRP A 1 180 ? -7.397 3.778 10.037 1.00 84.25 180 TRP A C 1
ATOM 1395 O O . TRP A 1 180 ? -6.924 4.547 9.187 1.00 84.25 180 TRP A O 1
ATOM 1405 N N . SER A 1 181 ? -6.916 3.713 11.282 1.00 89.94 181 SER A N 1
ATOM 1406 C CA . SER A 1 181 ? -5.767 4.530 11.687 1.00 89.94 181 SER A CA 1
ATOM 1407 C C . SER A 1 181 ? -4.460 3.999 11.089 1.00 89.94 181 SER A C 1
ATOM 1409 O O . SER A 1 181 ? -4.381 2.878 10.587 1.00 89.94 181 SER A O 1
ATOM 1411 N N . ASN A 1 182 ? -3.399 4.796 11.188 1.00 90.44 182 ASN A N 1
ATOM 1412 C CA . ASN A 1 182 ? -2.056 4.389 10.771 1.00 90.44 182 ASN A CA 1
ATOM 1413 C C . ASN A 1 182 ? -1.498 3.195 11.573 1.00 90.44 182 ASN A C 1
ATOM 1415 O O . ASN A 1 182 ? -0.600 2.509 11.088 1.00 90.44 182 ASN A O 1
ATOM 1419 N N . ASP A 1 183 ? -2.052 2.911 12.753 1.00 92.00 183 ASP A N 1
ATOM 1420 C CA . ASP A 1 183 ? -1.678 1.758 13.579 1.00 92.00 183 ASP A CA 1
ATOM 1421 C C . ASP A 1 183 ? -2.430 0.476 13.218 1.00 92.00 183 ASP A C 1
ATOM 1423 O O . ASP A 1 183 ? -2.120 -0.582 13.766 1.00 92.00 183 ASP A O 1
ATOM 1427 N N . ALA A 1 184 ? -3.410 0.545 12.310 1.00 92.12 184 ALA A N 1
ATOM 1428 C CA . ALA A 1 184 ? -4.070 -0.650 11.806 1.00 92.12 184 ALA A CA 1
ATOM 1429 C C . ALA A 1 184 ? -3.038 -1.604 11.188 1.00 92.12 184 ALA A C 1
ATOM 1431 O O . ALA A 1 184 ? -2.107 -1.180 10.497 1.00 92.12 184 ALA A O 1
ATOM 1432 N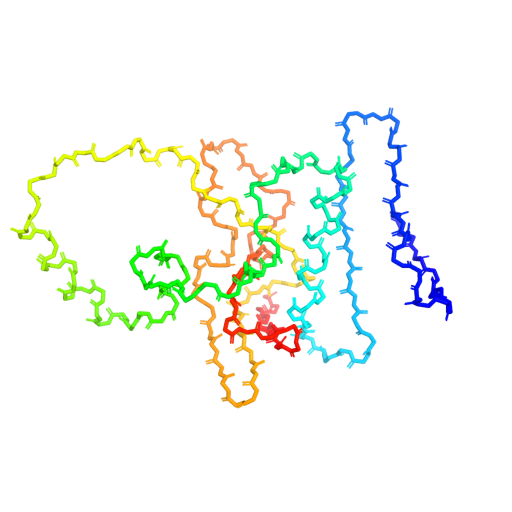 N . LEU A 1 185 ? -3.209 -2.899 11.435 1.00 95.19 185 LEU A N 1
ATOM 1433 C CA . LEU A 1 185 ? -2.342 -3.933 10.893 1.00 95.19 185 LEU A CA 1
ATOM 1434 C C . LEU A 1 185 ? -2.919 -4.463 9.587 1.00 95.19 185 LEU A C 1
ATOM 1436 O O . LEU A 1 185 ? -4.072 -4.881 9.530 1.00 95.19 185 LEU A O 1
ATOM 1440 N N . VAL A 1 186 ? -2.088 -4.474 8.554 1.00 95.44 186 VAL A N 1
ATOM 1441 C CA . VAL A 1 186 ? -2.293 -5.228 7.322 1.00 95.44 186 VAL A CA 1
ATOM 1442 C C . VAL A 1 186 ? -1.655 -6.591 7.528 1.00 95.44 186 VAL A C 1
ATOM 1444 O O . VAL A 1 186 ? -0.431 -6.699 7.565 1.00 95.44 186 VAL A O 1
ATOM 1447 N N . VAL A 1 187 ? -2.474 -7.615 7.720 1.00 95.50 187 VAL A N 1
ATOM 1448 C CA . VAL A 1 187 ? -2.035 -8.986 7.981 1.00 95.50 187 VAL A CA 1
ATOM 1449 C C . VAL A 1 187 ? -2.114 -9.786 6.691 1.00 95.50 187 VAL A C 1
ATOM 1451 O O . VAL A 1 187 ? -3.154 -9.803 6.029 1.00 95.50 187 VAL A O 1
ATOM 1454 N N . PHE A 1 188 ? -1.009 -10.440 6.349 1.00 95.62 188 PHE A N 1
ATOM 1455 C CA . PHE A 1 188 ? -0.855 -11.249 5.150 1.00 95.62 188 PHE A CA 1
ATOM 1456 C C . PHE A 1 188 ? -1.048 -12.728 5.462 1.00 95.62 188 PHE A C 1
ATOM 1458 O O . PHE A 1 188 ? -0.368 -13.287 6.324 1.00 95.62 188 PHE A O 1
ATOM 1465 N N . GLU A 1 189 ? -1.915 -13.374 4.693 1.00 95.06 189 GLU A N 1
ATOM 1466 C CA . GLU A 1 189 ? -1.967 -14.825 4.587 1.00 95.06 189 GLU A CA 1
ATOM 1467 C C . GLU A 1 189 ? -1.249 -15.232 3.303 1.00 95.06 189 GLU A C 1
ATOM 1469 O O . GLU A 1 189 ? -1.593 -14.774 2.211 1.00 95.06 189 GLU A O 1
ATOM 1474 N N . TYR A 1 190 ? -0.220 -16.061 3.435 1.00 94.94 190 TYR A N 1
ATOM 1475 C CA . TYR A 1 190 ? 0.601 -16.487 2.308 1.00 94.94 190 TYR A CA 1
ATOM 1476 C C . TYR A 1 190 ? 0.124 -17.831 1.770 1.00 94.94 190 TYR A C 1
ATOM 1478 O O . TYR A 1 190 ? -0.360 -18.659 2.534 1.00 94.94 190 TYR A O 1
ATOM 1486 N N . MET A 1 191 ? 0.282 -18.049 0.466 1.00 94.06 191 MET A N 1
ATOM 1487 C CA . MET A 1 191 ? 0.033 -19.362 -0.128 1.00 94.06 191 MET A CA 1
ATOM 1488 C C . MET A 1 191 ? 1.084 -20.365 0.349 1.00 94.06 191 MET A C 1
ATOM 1490 O O . MET A 1 191 ? 2.262 -20.017 0.502 1.00 94.06 191 MET A O 1
ATOM 1494 N N . ASP A 1 192 ? 0.660 -21.612 0.523 1.00 88.25 192 ASP A N 1
ATOM 1495 C CA . ASP A 1 192 ? 1.572 -22.711 0.805 1.00 88.25 192 ASP A CA 1
ATOM 1496 C C . ASP A 1 192 ? 2.506 -22.966 -0.389 1.00 88.25 192 ASP A C 1
ATOM 1498 O O . ASP A 1 192 ? 2.104 -22.794 -1.548 1.00 88.25 192 ASP A O 1
ATOM 1502 N N . PRO A 1 193 ? 3.767 -23.357 -0.135 1.00 75.06 193 PRO A N 1
ATOM 1503 C CA . PRO A 1 193 ? 4.655 -23.796 -1.199 1.00 75.06 193 PRO A CA 1
ATOM 1504 C C . PRO A 1 193 ? 4.078 -25.055 -1.858 1.00 75.06 193 PRO A C 1
ATOM 1506 O O . PRO A 1 193 ? 3.695 -25.999 -1.166 1.00 75.06 193 PRO A O 1
ATOM 1509 N N . VAL A 1 194 ? 4.016 -25.040 -3.191 1.00 57.75 194 VAL A N 1
ATOM 1510 C CA . VAL A 1 194 ? 3.638 -26.195 -4.022 1.00 57.75 194 VAL A CA 1
ATOM 1511 C C . VAL A 1 194 ? 4.837 -27.114 -4.211 1.00 57.75 194 VAL A C 1
ATOM 1513 O O . VAL A 1 194 ? 5.944 -26.573 -4.446 1.00 57.75 194 VAL A O 1
#

Secondary structure (DSSP, 8-state):
----PPPPS-TT-TT-------SSS----------TTPPTTEEEHHHHHHHHHHHHHH-SS---TTSB--S--S-----TTT-HHHHGGG--HHHHHHHHHHHHTT------S-TTS---BPP-EE-SS-EEEEEEEETTEEEEPPGGGBSS-S----TT---SS-GGGEE---TT-TTS-TT-EEEEEEPPP-

Foldseek 3Di:
DDDDDDDDPPPPDPPDDDEDDDPDPADPDWDQFADPPDDPQKGFLLRQLVRVVNCLVHCRHVPPHPQEDSAADPDDPQDCVNCVPVCVQVDDPVVVVVVVVVVVVPDPDPPPDDPPDDDRDFDKAFAPAFFPWKWKDDPRDIGIDDCCQALDHPPDDDPPDDDPDGSRRIGGDPSNPPVDDSRIMTGTDHDDDD